Protein AF-A0A834YW93-F1 (afdb_monomer_lite)

Sequence (302 aa):
MSVSLRKKSKLCPKYYGPFKILQRIGAVAYKLKLPSDARIHPVFHVSLLKKKVGANIITQTQLPSVIEKNGKAIPNPGAVLDRRGRYLCRPTFYDISETISNIALLHADNERLTKLYMVSFNKLADQLERRTKRQSLEEELKKVTDEHLSKEDEYRKAVESLKQEHAKKIGDLEAQVRCSLLQQAANEATINQLQQDLVVHRTHIETLANRLERVHVDVELKYHNEIQDLKDCLIIEQEEKNELNKKLQNVEKELLISRTKLVEQQRDSTSNRHVETLKQKTMKLRKENEVLKTKLLGFEDG

Radius of gyration: 96.6 Å; chains: 1; bounding box: 192×76×250 Å

pLDDT: mean 83.52, std 18.71, range [32.53, 98.69]

Secondary structure (DSSP, 8-state):
--------GGGS-SS---PPEEEEETTTEEEE---TT--S-SEEEGGG-----SS------SPPP---SS-------S-----------------HHHHHHHHHHHHHHHHHHHHHHHHHHHHHHHHHHHHHHHHHHHHHHHHHHHHHHHHHHHHHHHHHHHHHHHHHHHHHHHHHHHHHHHHHHHHHHHHHHHHHHHHHHHHHHHHHHHHHHHHHHHHHHHHHHHHHHHHHHHHHHHHHHHHHHHHHHHHHHHHHHHHHHHHHHHHHHHHHHHHHHHHHHHHHHHHHHHHHHHHHHTS---

Structure (mmCIF, N/CA/C/O backbone):
data_AF-A0A834YW93-F1
#
_entry.id   AF-A0A834YW93-F1
#
loop_
_atom_site.group_PDB
_atom_site.id
_atom_site.type_symbol
_atom_site.label_atom_id
_atom_site.label_alt_id
_atom_site.label_comp_id
_atom_site.label_asym_id
_atom_site.label_entity_id
_atom_site.label_seq_id
_atom_site.pdbx_PDB_ins_code
_atom_site.Cartn_x
_atom_site.Cartn_y
_atom_site.Cartn_z
_atom_site.occupancy
_atom_site.B_iso_or_equiv
_atom_site.auth_seq_id
_atom_site.auth_comp_id
_atom_site.auth_asym_id
_atom_site.auth_atom_id
_atom_site.pdbx_PDB_model_num
ATOM 1 N N . MET A 1 1 ? 45.616 30.963 -106.750 1.00 32.53 1 MET A N 1
ATOM 2 C CA . MET A 1 1 ? 46.237 31.004 -105.405 1.00 32.53 1 MET A CA 1
ATOM 3 C C . MET A 1 1 ? 46.344 32.460 -104.959 1.00 32.53 1 MET A C 1
ATOM 5 O O . MET A 1 1 ? 47.226 33.168 -105.423 1.00 32.53 1 MET A O 1
ATOM 9 N N . SER A 1 2 ? 45.410 32.942 -104.135 1.00 34.94 2 SER A N 1
ATOM 10 C CA . SER A 1 2 ? 45.413 34.312 -103.601 1.00 34.94 2 SER A CA 1
ATOM 11 C C . SER A 1 2 ? 46.260 34.397 -102.327 1.00 34.94 2 SER A C 1
ATOM 13 O O . SER A 1 2 ? 45.952 33.733 -101.335 1.00 34.94 2 SER A O 1
ATOM 15 N N . VAL A 1 3 ? 47.297 35.236 -102.325 1.00 36.91 3 VAL A N 1
ATOM 16 C CA . VAL A 1 3 ? 48.088 35.551 -101.126 1.00 36.91 3 VAL A CA 1
ATOM 17 C C . VAL A 1 3 ? 47.370 36.652 -100.347 1.00 36.91 3 VAL A C 1
ATOM 19 O O . VAL A 1 3 ? 47.583 37.839 -100.574 1.00 36.91 3 VAL A O 1
ATOM 22 N N . SER A 1 4 ? 46.488 36.273 -99.421 1.00 38.16 4 SER A N 1
ATOM 23 C CA . SER A 1 4 ? 45.992 37.213 -98.414 1.00 38.16 4 SER A CA 1
ATOM 24 C C . SER A 1 4 ? 47.090 37.452 -97.374 1.00 38.16 4 SER A C 1
ATOM 26 O O . SER A 1 4 ? 47.498 36.511 -96.685 1.00 38.16 4 SER A O 1
ATOM 28 N N . LEU A 1 5 ? 47.529 38.703 -97.213 1.00 48.91 5 LEU A N 1
ATOM 29 C CA . LEU A 1 5 ? 48.330 39.177 -96.080 1.00 48.91 5 LEU A CA 1
ATOM 30 C C . LEU A 1 5 ? 47.505 39.094 -94.784 1.00 48.91 5 LEU A C 1
ATOM 32 O O . LEU A 1 5 ? 47.093 40.103 -94.215 1.00 48.91 5 LEU A O 1
ATOM 36 N N . ARG A 1 6 ? 47.270 37.885 -94.267 1.00 39.28 6 ARG A N 1
ATOM 37 C CA . ARG A 1 6 ? 46.889 37.730 -92.863 1.00 39.28 6 ARG A CA 1
ATOM 38 C C . ARG A 1 6 ? 48.141 37.976 -92.036 1.00 39.28 6 ARG A C 1
ATOM 40 O O . ARG A 1 6 ? 48.930 37.064 -91.794 1.00 39.28 6 ARG A O 1
ATOM 47 N N . LYS A 1 7 ? 48.339 39.245 -91.654 1.00 50.00 7 LYS A N 1
ATOM 48 C CA . LYS A 1 7 ? 49.276 39.664 -90.604 1.00 50.00 7 LYS A CA 1
ATOM 49 C C . LYS A 1 7 ? 49.199 38.630 -89.482 1.00 50.00 7 LYS A C 1
ATOM 51 O O . LYS A 1 7 ? 48.139 38.429 -88.894 1.00 50.00 7 LYS A O 1
ATOM 56 N N . LYS A 1 8 ? 50.306 37.929 -89.231 1.00 50.38 8 LYS A N 1
ATOM 57 C CA . LYS A 1 8 ? 50.428 36.989 -88.118 1.00 50.38 8 LYS A CA 1
ATOM 58 C C . LYS A 1 8 ? 50.178 37.780 -86.829 1.00 50.38 8 LYS A C 1
ATOM 60 O O . LYS A 1 8 ? 51.078 38.435 -86.326 1.00 50.38 8 LYS A O 1
ATOM 65 N N . SER A 1 9 ? 48.972 37.686 -86.277 1.00 54.50 9 SER A N 1
ATOM 66 C CA . SER A 1 9 ? 48.582 38.238 -84.969 1.00 54.50 9 SER A CA 1
ATOM 67 C C . SER A 1 9 ? 49.311 37.580 -83.789 1.00 54.50 9 SER A C 1
ATOM 69 O O . SER A 1 9 ? 49.096 37.943 -82.637 1.00 54.50 9 SER A O 1
ATOM 71 N N . LYS A 1 10 ? 50.189 36.606 -84.062 1.00 51.44 10 LYS A N 1
ATOM 72 C CA . LYS A 1 10 ? 50.880 35.790 -83.060 1.00 51.44 10 LYS A CA 1
ATOM 73 C C . LYS A 1 10 ? 51.949 36.546 -82.255 1.00 51.44 10 LYS A C 1
ATOM 75 O O . LYS A 1 10 ? 52.479 35.953 -81.326 1.00 51.44 10 LYS A O 1
ATOM 80 N N . LEU A 1 11 ? 52.258 37.809 -82.581 1.00 55.94 11 LEU A N 1
ATOM 81 C CA . LEU A 1 11 ? 53.292 38.606 -81.896 1.00 55.94 11 LEU A CA 1
ATOM 82 C C . LEU A 1 11 ? 52.873 40.054 -81.551 1.00 55.94 11 LEU A C 1
ATOM 84 O O . LEU A 1 11 ? 53.732 40.890 -81.291 1.00 55.94 11 LEU A O 1
ATOM 88 N N . CYS A 1 12 ? 51.577 40.385 -81.521 1.00 56.38 12 CYS A N 1
ATOM 89 C CA . CYS A 1 12 ? 51.148 41.677 -80.966 1.00 56.38 12 CYS A CA 1
ATOM 90 C C . CYS A 1 12 ? 51.239 41.658 -79.425 1.00 56.38 12 CYS A C 1
ATOM 92 O O . CYS A 1 12 ? 50.911 40.630 -78.822 1.00 56.38 12 CYS A O 1
ATOM 94 N N . PRO A 1 13 ? 51.633 42.766 -78.763 1.00 58.81 13 PRO A N 1
ATOM 95 C CA . PRO A 1 13 ? 51.577 42.862 -77.307 1.00 58.81 13 PRO A CA 1
ATOM 96 C C . PRO A 1 13 ? 50.150 42.589 -76.826 1.00 58.81 13 PRO A C 1
ATOM 98 O O . PRO A 1 13 ? 49.202 43.235 -77.265 1.00 58.81 13 PRO A O 1
ATOM 101 N N . LYS A 1 14 ? 49.990 41.601 -75.942 1.00 66.44 14 LYS A N 1
ATOM 102 C CA . LYS A 1 14 ? 48.667 41.146 -75.484 1.00 66.44 14 LYS A CA 1
ATOM 103 C C . LYS A 1 14 ? 48.058 42.068 -74.418 1.00 66.44 14 LYS A C 1
ATOM 105 O O . LYS A 1 14 ? 46.850 42.050 -74.225 1.00 66.44 14 LYS A O 1
ATOM 110 N N . TYR A 1 15 ? 48.896 42.858 -73.740 1.00 73.81 15 TYR A N 1
ATOM 111 C CA . TYR A 1 15 ? 48.512 43.807 -72.694 1.00 73.81 15 TYR A CA 1
ATOM 112 C C . TYR A 1 15 ? 49.392 45.061 -72.771 1.00 73.81 15 TYR A C 1
ATOM 114 O O . TYR A 1 15 ? 50.596 44.960 -73.014 1.00 73.81 15 TYR A O 1
ATOM 122 N N . TYR A 1 16 ? 48.791 46.224 -72.530 1.00 77.94 16 TYR A N 1
ATOM 123 C CA . TYR A 1 16 ? 49.456 47.529 -72.518 1.00 77.94 16 TYR A CA 1
ATOM 124 C C . TYR A 1 16 ? 49.549 48.040 -71.093 1.00 77.94 16 TYR A C 1
ATOM 126 O O . TYR A 1 16 ? 48.543 47.949 -70.402 1.00 77.94 16 TYR A O 1
ATOM 134 N N . GLY A 1 17 ? 50.712 48.593 -70.729 1.00 77.19 17 GLY A N 1
ATOM 135 C CA . GLY A 1 17 ? 50.986 49.422 -69.546 1.00 77.19 17 GLY A CA 1
ATOM 136 C C . GLY A 1 17 ? 50.450 48.981 -68.162 1.00 77.19 17 GLY A C 1
ATOM 137 O O . GLY A 1 17 ? 49.372 48.418 -68.006 1.00 77.19 17 GLY A O 1
ATOM 138 N N . PRO A 1 18 ? 51.143 49.304 -67.062 1.00 79.94 18 PRO A N 1
ATOM 139 C CA . PRO A 1 18 ? 50.488 49.344 -65.760 1.00 79.94 18 PRO A CA 1
ATOM 140 C C . PRO A 1 18 ? 49.594 50.585 -65.660 1.00 79.94 18 PRO A C 1
ATOM 142 O O . PRO A 1 18 ? 50.092 51.703 -65.551 1.00 79.94 18 PRO A O 1
ATOM 145 N N . PHE A 1 19 ? 48.276 50.396 -65.637 1.00 84.38 19 PHE A N 1
ATOM 146 C CA . PHE A 1 19 ? 47.331 51.477 -65.355 1.00 84.38 19 PHE A CA 1
ATOM 147 C C . PHE A 1 19 ? 46.820 51.392 -63.918 1.00 84.38 19 PHE A C 1
ATOM 149 O O . PHE A 1 19 ? 46.471 50.319 -63.423 1.00 84.38 19 PHE A O 1
ATOM 156 N N . LYS A 1 20 ? 46.766 52.540 -63.233 1.00 85.25 20 LYS A N 1
ATOM 157 C CA . LYS A 1 20 ? 46.236 52.615 -61.868 1.00 85.25 20 LYS A CA 1
ATOM 158 C C . LYS A 1 20 ? 44.709 52.528 -61.911 1.00 85.25 20 LYS A C 1
ATOM 160 O O . LYS A 1 20 ? 44.075 53.239 -62.690 1.00 85.25 20 LYS A O 1
ATOM 165 N N . ILE A 1 21 ? 44.127 51.684 -61.064 1.00 88.81 21 ILE A N 1
ATOM 166 C CA . ILE A 1 21 ? 42.676 51.616 -60.871 1.00 88.81 21 ILE A CA 1
ATOM 167 C C . ILE A 1 21 ? 42.248 52.862 -60.091 1.00 88.81 21 ILE A C 1
ATOM 169 O O . ILE A 1 21 ? 42.782 53.131 -59.017 1.00 88.81 21 ILE A O 1
ATOM 173 N N . LEU A 1 22 ? 41.311 53.626 -60.648 1.00 89.56 22 LEU A N 1
ATOM 174 C CA . LEU A 1 22 ? 40.721 54.799 -60.002 1.00 89.56 22 LEU A CA 1
ATOM 175 C C . LEU A 1 22 ? 39.508 54.419 -59.156 1.00 89.56 22 LEU A C 1
ATOM 177 O O . LEU A 1 22 ? 39.351 54.923 -58.052 1.00 89.56 22 LEU A O 1
ATOM 181 N N . GLN A 1 23 ? 38.650 53.537 -59.672 1.00 89.56 23 GLN A N 1
ATOM 182 C CA . GLN A 1 23 ? 37.403 53.156 -59.012 1.00 89.56 23 GLN A CA 1
ATOM 183 C C . GLN A 1 23 ? 36.962 51.758 -59.455 1.00 89.56 23 GLN A C 1
ATOM 185 O O . GLN A 1 23 ? 37.163 51.377 -60.609 1.00 89.56 23 GLN A O 1
ATOM 190 N N . ARG A 1 24 ? 36.331 50.997 -58.556 1.00 90.44 24 ARG A N 1
ATOM 191 C CA . ARG A 1 24 ? 35.624 49.754 -58.892 1.00 90.44 24 ARG A CA 1
ATOM 192 C C . ARG A 1 24 ? 34.152 50.072 -59.167 1.00 90.44 24 ARG A C 1
ATOM 194 O O . ARG A 1 24 ? 33.501 50.681 -58.325 1.00 90.44 24 ARG A O 1
ATOM 201 N N . ILE A 1 25 ? 33.646 49.672 -60.331 1.00 84.31 25 ILE A N 1
ATOM 202 C CA . ILE A 1 25 ? 32.261 49.893 -60.763 1.00 84.31 25 ILE A CA 1
ATOM 203 C C . ILE A 1 25 ? 31.567 48.524 -60.789 1.00 84.31 25 ILE A C 1
ATOM 205 O O . ILE A 1 25 ? 31.717 47.744 -61.727 1.00 84.31 25 ILE A O 1
ATOM 209 N N . GLY A 1 26 ? 30.842 48.204 -59.715 1.00 86.38 26 GLY A N 1
ATOM 210 C CA . GLY A 1 26 ? 30.175 46.910 -59.545 1.00 86.38 26 GLY A CA 1
ATOM 211 C C . GLY A 1 26 ? 31.130 45.731 -59.301 1.00 86.38 26 GLY A C 1
ATOM 212 O O . GLY A 1 26 ? 32.321 45.892 -59.021 1.00 86.38 26 GLY A O 1
ATOM 213 N N . ALA A 1 27 ? 30.606 44.506 -59.388 1.00 84.75 27 ALA A N 1
ATOM 214 C CA . ALA A 1 27 ? 31.393 43.300 -59.122 1.00 84.75 27 ALA A CA 1
ATOM 215 C C . ALA A 1 27 ? 32.450 43.022 -60.209 1.00 84.75 27 ALA A C 1
ATOM 217 O O . ALA A 1 27 ? 33.510 42.480 -59.892 1.00 84.75 27 ALA A O 1
ATOM 218 N N . VAL A 1 28 ? 32.177 43.439 -61.451 1.00 86.12 28 VAL A N 1
ATOM 219 C CA . VAL A 1 28 ? 32.837 42.947 -62.672 1.00 86.12 28 VAL A CA 1
ATOM 220 C C . VAL A 1 28 ? 33.556 44.016 -63.505 1.00 86.12 28 VAL A C 1
ATOM 222 O O . VAL A 1 28 ? 34.247 43.648 -64.453 1.00 86.12 28 VAL A O 1
ATOM 225 N N . ALA A 1 29 ? 33.469 45.312 -63.173 1.00 90.62 29 ALA A N 1
ATOM 226 C CA . ALA A 1 29 ? 34.125 46.378 -63.940 1.00 90.62 29 ALA A CA 1
ATOM 227 C C . ALA A 1 29 ? 34.987 47.320 -63.080 1.00 90.62 29 ALA A C 1
ATOM 229 O O . ALA A 1 29 ? 34.713 47.583 -61.909 1.00 90.62 29 ALA A O 1
ATOM 230 N N . TYR A 1 30 ? 36.052 47.850 -63.681 1.00 91.44 30 TYR A N 1
ATOM 231 C CA . TYR A 1 30 ? 37.002 48.764 -63.049 1.00 91.44 30 TYR A CA 1
ATOM 232 C C . TYR A 1 30 ? 37.315 49.942 -63.971 1.00 91.44 30 TYR A C 1
ATOM 234 O O . TYR A 1 30 ? 37.516 49.775 -65.174 1.00 91.44 30 TYR A O 1
ATOM 242 N N . LYS A 1 31 ? 37.395 51.141 -63.392 1.00 91.25 31 LYS A N 1
ATOM 243 C CA . LYS A 1 31 ? 37.811 52.371 -64.069 1.00 91.25 31 LYS A CA 1
ATOM 244 C C . LYS A 1 31 ? 39.317 52.574 -63.906 1.00 91.25 31 LYS A C 1
ATOM 246 O O . LYS A 1 31 ? 39.816 52.585 -62.780 1.00 91.25 31 LYS A O 1
ATOM 251 N N . LEU A 1 32 ? 40.036 52.758 -65.009 1.00 90.56 32 LEU A N 1
ATOM 252 C CA . LEU A 1 32 ? 41.490 52.933 -65.059 1.00 90.56 32 LEU A CA 1
ATOM 253 C C . LEU A 1 32 ? 41.888 54.387 -65.345 1.00 90.56 32 LEU A C 1
ATOM 255 O O . LEU A 1 32 ? 41.174 55.116 -66.032 1.00 90.56 32 LEU A O 1
ATOM 259 N N . LYS A 1 33 ? 43.064 54.797 -64.853 1.00 88.06 33 LYS A N 1
ATOM 260 C CA . LYS A 1 33 ? 43.703 56.070 -65.212 1.00 88.06 33 LYS A CA 1
ATOM 261 C C . LYS A 1 33 ? 44.455 55.912 -66.535 1.00 88.06 33 LYS A C 1
ATOM 263 O O . LYS A 1 33 ? 45.591 55.442 -66.539 1.00 88.06 33 LYS A O 1
ATOM 268 N N . LEU A 1 34 ? 43.811 56.289 -67.635 1.00 85.06 34 LEU A N 1
ATOM 269 C CA . LEU A 1 34 ? 44.421 56.324 -68.965 1.00 85.06 34 LEU A CA 1
ATOM 270 C C . LEU A 1 34 ? 45.058 57.702 -69.256 1.00 85.06 34 LEU A C 1
ATOM 272 O O . LEU A 1 34 ? 44.666 58.685 -68.623 1.00 85.06 34 LEU A O 1
ATOM 276 N N . PRO A 1 35 ? 46.030 57.794 -70.186 1.00 81.81 35 PRO A N 1
ATOM 277 C CA . PRO A 1 35 ? 46.544 59.070 -70.694 1.00 81.81 35 PRO A CA 1
ATOM 278 C C . PRO A 1 35 ? 45.440 59.885 -71.383 1.00 81.81 35 PRO A C 1
ATOM 280 O O . PRO A 1 35 ? 44.522 59.301 -71.956 1.00 81.81 35 PRO A O 1
ATOM 283 N N . SER A 1 36 ? 45.550 61.216 -71.378 1.00 74.75 36 SER A N 1
ATOM 284 C CA . SER A 1 36 ? 44.600 62.132 -72.041 1.00 74.75 36 SER A CA 1
ATOM 285 C C . SER A 1 36 ? 44.422 61.854 -73.534 1.00 74.75 36 SER A C 1
ATOM 287 O O . SER A 1 36 ? 43.345 62.067 -74.079 1.00 74.75 36 SER A O 1
ATOM 289 N N . ASP A 1 37 ? 45.460 61.325 -74.178 1.00 76.50 37 ASP A N 1
ATOM 290 C CA . ASP A 1 37 ? 45.491 61.095 -75.626 1.00 76.50 37 ASP A CA 1
ATOM 291 C C . ASP A 1 37 ? 44.810 59.771 -76.020 1.00 76.50 37 ASP A C 1
ATOM 293 O O . ASP A 1 37 ? 44.708 59.417 -77.198 1.00 76.50 37 ASP A O 1
ATOM 297 N N . ALA A 1 38 ? 44.336 59.005 -75.033 1.00 74.88 38 ALA A N 1
ATOM 298 C CA . ALA A 1 38 ? 43.658 57.740 -75.250 1.00 74.88 38 ALA A CA 1
ATOM 299 C C . ALA A 1 38 ? 42.185 57.967 -75.634 1.00 74.88 38 ALA A C 1
ATOM 301 O O . ALA A 1 38 ? 41.361 58.360 -74.814 1.00 74.88 38 ALA A O 1
ATOM 302 N N . ARG A 1 39 ? 41.816 57.624 -76.874 1.00 75.56 39 ARG A N 1
ATOM 303 C CA . ARG A 1 39 ? 40.424 57.676 -77.378 1.00 75.56 39 ARG A CA 1
ATOM 304 C C . ARG A 1 39 ? 39.558 56.467 -76.976 1.00 75.56 39 ARG A C 1
ATOM 306 O O . ARG A 1 39 ? 38.555 56.193 -77.629 1.00 75.56 39 ARG A O 1
ATOM 313 N N . ILE A 1 40 ? 39.941 55.725 -75.936 1.00 81.06 40 ILE A N 1
ATOM 314 C CA . ILE A 1 40 ? 39.216 54.538 -75.446 1.00 81.06 40 ILE A CA 1
ATOM 315 C C . ILE A 1 40 ? 38.526 54.840 -74.111 1.00 81.06 40 ILE A C 1
ATOM 317 O O . ILE A 1 40 ? 39.042 55.604 -73.296 1.00 81.06 40 ILE A O 1
ATOM 321 N N . HIS A 1 41 ? 37.360 54.235 -73.868 1.00 83.62 41 HIS A N 1
ATOM 322 C CA . HIS A 1 41 ? 36.625 54.446 -72.619 1.00 83.62 41 HIS A CA 1
ATOM 323 C C . HIS A 1 41 ? 37.412 53.919 -71.406 1.00 83.62 41 HIS A C 1
ATOM 325 O O . HIS A 1 41 ? 37.970 52.827 -71.471 1.00 83.62 41 HIS A O 1
ATOM 331 N N . PRO A 1 42 ? 37.435 54.645 -70.271 1.00 85.50 42 PRO A N 1
ATOM 332 C CA . PRO A 1 42 ? 38.286 54.298 -69.133 1.00 85.50 42 PRO A CA 1
ATOM 333 C C . PRO A 1 42 ? 37.746 53.146 -68.269 1.00 85.50 42 PRO A C 1
ATOM 335 O O . PRO A 1 42 ? 38.372 52.823 -67.263 1.00 85.50 42 PRO A O 1
ATOM 338 N N . VAL A 1 43 ? 36.595 52.548 -68.599 1.00 89.19 43 VAL A N 1
ATOM 339 C CA . VAL A 1 43 ? 35.955 51.474 -67.817 1.00 89.19 43 VAL A CA 1
ATOM 340 C C . VAL A 1 43 ? 36.103 50.142 -68.542 1.00 89.19 43 VAL A C 1
ATOM 342 O O . VAL A 1 43 ? 35.676 50.007 -69.684 1.00 89.19 43 VAL A O 1
ATOM 345 N N . PHE A 1 44 ? 36.676 49.153 -67.857 1.00 88.81 44 PHE A N 1
ATOM 346 C CA . PHE A 1 44 ? 36.976 47.835 -68.411 1.00 88.81 44 PHE A CA 1
ATOM 347 C C . PHE A 1 44 ? 36.423 46.720 -67.527 1.00 88.81 44 PHE A C 1
ATOM 349 O O . PHE A 1 44 ? 36.426 46.819 -66.300 1.00 88.81 44 PHE A O 1
ATOM 356 N N . HIS A 1 45 ? 35.982 45.632 -68.156 1.00 88.69 45 HIS A N 1
ATOM 357 C CA . HIS A 1 45 ? 35.576 44.414 -67.461 1.00 88.69 45 HIS A CA 1
ATOM 358 C C . HIS A 1 45 ? 36.797 43.673 -66.887 1.00 88.69 45 HIS A C 1
ATOM 360 O O . HIS A 1 45 ? 37.869 43.672 -67.493 1.00 88.69 45 HIS A O 1
ATOM 366 N N . VAL A 1 46 ? 36.639 43.001 -65.745 1.00 85.06 46 VAL A N 1
ATOM 367 C CA . VAL A 1 46 ? 37.717 42.313 -65.009 1.00 85.06 46 VAL A CA 1
ATOM 368 C C . VAL A 1 46 ? 38.462 41.270 -65.851 1.00 85.06 46 VAL A C 1
ATOM 370 O O . VAL A 1 46 ? 39.663 41.096 -65.680 1.00 85.06 46 VAL A O 1
ATOM 373 N N . SER A 1 47 ? 37.791 40.632 -66.815 1.00 84.88 47 SER A N 1
ATOM 374 C CA . SER A 1 47 ? 38.398 39.644 -67.725 1.00 84.88 47 SER A CA 1
ATOM 375 C C . SER A 1 47 ? 39.433 40.234 -68.690 1.00 84.88 47 SER A C 1
ATOM 377 O O . SER A 1 47 ? 40.285 39.504 -69.191 1.00 84.88 47 SER A O 1
ATOM 379 N N . LEU A 1 48 ? 39.374 41.544 -68.950 1.00 82.44 48 LEU A N 1
ATOM 380 C CA . LEU A 1 48 ? 40.316 42.257 -69.819 1.00 82.44 48 LEU A CA 1
ATOM 381 C C . LEU A 1 48 ? 41.517 42.814 -69.042 1.00 82.44 48 LEU A C 1
ATOM 383 O O . LEU A 1 48 ? 42.430 43.387 -69.637 1.00 82.44 48 LEU A O 1
ATOM 387 N N . LEU A 1 49 ? 41.526 42.653 -67.716 1.00 85.00 49 LEU A N 1
ATOM 388 C CA . LEU A 1 49 ? 42.551 43.177 -66.826 1.00 85.00 49 LEU A CA 1
ATOM 389 C C . LEU A 1 49 ? 43.399 42.038 -66.270 1.00 85.00 49 LEU A C 1
ATOM 391 O O . LEU A 1 49 ? 42.892 41.011 -65.828 1.00 85.00 49 LEU A O 1
ATOM 395 N N . LYS A 1 50 ? 44.715 42.242 -66.233 1.00 82.12 50 LYS A N 1
ATOM 396 C CA . LYS A 1 50 ? 45.649 41.312 -65.597 1.00 82.12 50 LYS A CA 1
ATOM 397 C C . LYS A 1 50 ? 46.412 42.038 -64.497 1.00 82.12 50 LYS A C 1
ATOM 399 O O . LYS A 1 50 ? 47.018 43.078 -64.743 1.00 82.12 50 LYS A O 1
ATOM 404 N N . LYS A 1 51 ? 46.387 41.496 -63.274 1.00 79.75 51 LYS A N 1
ATOM 405 C CA . LYS A 1 51 ? 47.128 42.059 -62.135 1.00 79.75 51 LYS A CA 1
ATOM 406 C C . LYS A 1 51 ? 48.631 42.030 -62.442 1.00 79.75 51 LYS A C 1
ATOM 408 O O . LYS A 1 51 ? 49.171 40.973 -62.764 1.00 79.75 51 LYS A O 1
ATOM 413 N N . LYS A 1 52 ? 49.308 43.178 -62.330 1.00 74.25 52 LYS A N 1
ATOM 414 C CA . LYS A 1 52 ? 50.773 43.252 -62.422 1.00 74.25 52 LYS A CA 1
ATOM 415 C C . LYS A 1 52 ? 51.381 42.669 -61.143 1.00 74.25 52 LYS A C 1
ATOM 417 O O . LYS A 1 52 ? 51.103 43.172 -60.057 1.00 74.25 52 LYS A O 1
ATOM 422 N N . VAL A 1 53 ? 52.205 41.631 -61.272 1.00 69.81 53 VAL A N 1
ATOM 423 C CA . VAL A 1 53 ? 52.940 41.001 -60.163 1.00 69.81 53 VAL A CA 1
ATOM 424 C C . VAL A 1 53 ? 54.431 41.065 -60.501 1.00 69.81 53 VAL A C 1
ATOM 426 O O . VAL A 1 53 ? 54.849 40.493 -61.502 1.00 69.81 53 VAL A O 1
ATOM 429 N N . GLY A 1 54 ? 55.213 41.799 -59.704 1.00 66.50 54 GLY A N 1
ATOM 430 C CA . GLY A 1 54 ? 56.659 41.987 -59.898 1.00 66.50 54 GLY A CA 1
ATOM 431 C C . GLY A 1 54 ? 57.063 43.307 -60.577 1.00 66.50 54 GLY A C 1
ATOM 432 O O . GLY A 1 54 ? 56.295 43.915 -61.330 1.00 66.50 54 GLY A O 1
ATOM 433 N N . ALA A 1 55 ? 58.286 43.769 -60.288 1.00 60.28 55 ALA A N 1
ATOM 434 C CA . ALA A 1 55 ? 58.834 45.035 -60.791 1.00 60.28 55 ALA A CA 1
ATOM 435 C C . ALA A 1 55 ? 59.320 44.960 -62.256 1.00 60.28 55 ALA A C 1
ATOM 437 O O . ALA A 1 55 ? 59.261 45.962 -62.965 1.00 60.28 55 ALA A O 1
ATOM 438 N N . ASN A 1 56 ? 59.690 43.768 -62.740 1.00 58.25 56 ASN A N 1
ATOM 439 C CA . ASN A 1 56 ? 60.395 43.561 -64.014 1.00 58.25 56 ASN A CA 1
ATOM 440 C C . ASN A 1 56 ? 59.492 43.023 -65.139 1.00 58.25 56 ASN A C 1
ATOM 442 O O . ASN A 1 56 ? 59.778 41.983 -65.726 1.00 58.25 56 ASN A O 1
ATOM 446 N N . ILE A 1 57 ? 58.389 43.710 -65.451 1.00 60.34 57 ILE A N 1
ATOM 447 C CA . ILE A 1 57 ? 57.606 43.404 -66.661 1.00 60.34 57 ILE A CA 1
ATOM 448 C C . ILE A 1 57 ? 57.786 44.550 -67.652 1.00 60.34 57 ILE A C 1
ATOM 450 O O . ILE A 1 57 ? 57.283 45.653 -67.430 1.00 60.34 57 ILE A O 1
ATOM 454 N N . ILE A 1 58 ? 58.495 44.272 -68.747 1.00 57.62 58 ILE A N 1
ATOM 455 C CA . ILE A 1 58 ? 58.632 45.177 -69.889 1.00 57.62 58 ILE A CA 1
ATOM 456 C C . ILE A 1 58 ? 57.300 45.149 -70.648 1.00 57.62 58 ILE A C 1
ATOM 458 O O . ILE A 1 58 ? 57.009 44.214 -71.389 1.00 57.62 58 ILE A O 1
ATOM 462 N N . THR A 1 59 ? 56.454 46.153 -70.426 1.00 60.78 59 THR A N 1
ATOM 463 C CA . THR A 1 59 ? 55.220 46.364 -71.198 1.00 60.78 59 THR A CA 1
ATOM 464 C C . THR A 1 59 ? 55.360 47.611 -72.052 1.00 60.78 59 THR A C 1
ATOM 466 O O . THR A 1 59 ? 55.827 48.633 -71.552 1.00 60.78 59 THR A O 1
ATOM 469 N N . GLN A 1 60 ? 54.890 47.565 -73.299 1.00 61.53 60 GLN A N 1
ATOM 470 C CA . GLN A 1 60 ? 54.803 48.754 -74.143 1.00 61.53 60 GLN A CA 1
ATOM 471 C C . GLN A 1 60 ? 53.849 49.769 -73.490 1.00 61.53 60 GLN A C 1
ATOM 473 O O . GLN A 1 60 ? 52.677 49.474 -73.244 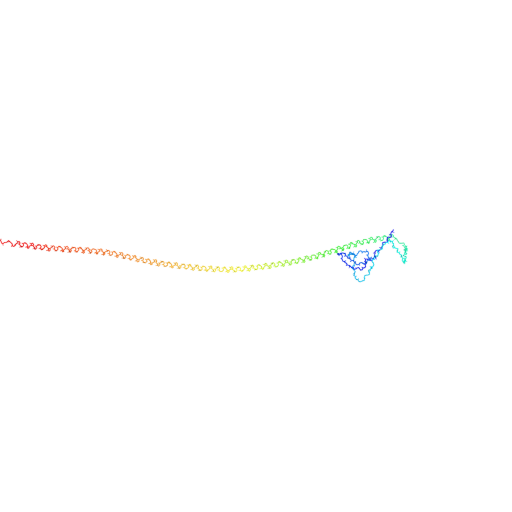1.00 61.53 60 GLN A O 1
ATOM 478 N N . THR A 1 61 ? 54.374 50.946 -73.150 1.00 57.81 61 THR A N 1
ATOM 479 C CA . THR A 1 61 ? 53.647 52.051 -72.497 1.00 57.81 61 THR A CA 1
ATOM 480 C C . THR A 1 61 ? 52.822 52.881 -73.475 1.00 57.81 61 THR A C 1
ATOM 482 O O . THR A 1 61 ? 51.960 53.645 -73.051 1.00 57.81 61 THR A O 1
ATOM 485 N N . GLN A 1 62 ? 53.064 52.725 -74.776 1.00 60.03 62 GLN A N 1
ATOM 486 C CA . GLN A 1 62 ? 52.354 53.449 -75.821 1.00 60.03 62 GLN A CA 1
ATOM 487 C C . GLN A 1 62 ? 51.197 52.602 -76.355 1.00 60.03 62 GLN A C 1
ATOM 489 O O . GLN A 1 62 ? 51.399 51.498 -76.866 1.00 60.03 62 GLN A O 1
ATOM 494 N N . LEU A 1 63 ? 49.979 53.126 -76.209 1.00 62.09 63 LEU A N 1
ATOM 495 C CA . LEU A 1 63 ? 48.793 52.587 -76.868 1.00 62.09 63 LEU A CA 1
ATOM 496 C C . LEU A 1 63 ? 48.942 52.785 -78.388 1.00 62.09 63 LEU A C 1
ATOM 498 O O . LEU A 1 63 ? 49.495 53.807 -78.800 1.00 62.09 63 LEU A O 1
ATOM 502 N N . PRO A 1 64 ? 48.468 51.856 -79.236 1.00 60.03 64 PRO A N 1
ATOM 503 C CA . PRO A 1 64 ? 48.534 52.038 -80.679 1.00 60.03 64 PRO A CA 1
ATOM 504 C C . PRO A 1 64 ? 47.765 53.301 -81.067 1.00 60.03 64 PRO A C 1
ATOM 506 O O . PRO A 1 64 ? 46.558 53.391 -80.833 1.00 60.03 64 PRO A O 1
ATOM 509 N N . SER A 1 65 ? 48.449 54.272 -81.671 1.00 53.81 65 SER A N 1
ATOM 510 C CA . SER A 1 65 ? 47.777 55.354 -82.380 1.00 53.81 65 SER A CA 1
ATOM 511 C C . SER A 1 65 ? 46.927 54.706 -83.466 1.00 53.81 65 SER A C 1
ATOM 513 O O . SER A 1 65 ? 47.454 53.989 -84.317 1.00 53.81 65 SER A O 1
ATOM 515 N N . VAL A 1 66 ? 45.608 54.895 -83.405 1.00 49.66 66 VAL A N 1
ATOM 516 C CA . VAL A 1 66 ? 44.715 54.444 -84.472 1.00 49.66 66 VAL A CA 1
ATOM 517 C C . VAL A 1 66 ? 45.127 55.189 -85.734 1.00 49.66 66 VAL A C 1
ATOM 519 O O . VAL A 1 66 ? 44.846 56.374 -85.906 1.00 49.66 66 VAL A O 1
ATOM 522 N N . ILE A 1 67 ? 45.851 54.473 -86.587 1.00 46.03 67 ILE A N 1
ATOM 523 C CA . ILE A 1 67 ? 46.043 54.802 -87.986 1.00 46.03 67 ILE A CA 1
ATOM 524 C C . ILE A 1 67 ? 44.633 54.790 -88.575 1.00 46.03 67 ILE A C 1
ATOM 526 O O . ILE A 1 67 ? 43.987 53.747 -88.592 1.00 46.03 67 ILE A O 1
ATOM 530 N N . GLU A 1 68 ? 44.120 55.963 -88.932 1.00 46.59 68 GLU A N 1
ATOM 531 C CA . GLU A 1 68 ? 43.717 56.289 -90.305 1.00 46.59 68 GLU A CA 1
ATOM 532 C C . GLU A 1 68 ? 42.877 57.574 -90.332 1.00 46.59 68 GLU A C 1
ATOM 534 O O . GLU A 1 68 ? 41.781 57.658 -89.780 1.00 46.59 68 GLU A O 1
ATOM 539 N N . LYS A 1 69 ? 43.348 58.549 -91.104 1.00 42.91 69 LYS A N 1
ATOM 540 C CA . LYS A 1 69 ? 42.570 58.974 -92.262 1.00 42.91 69 LYS A CA 1
ATOM 541 C C . LYS A 1 69 ? 43.502 58.832 -93.462 1.00 42.91 69 LYS A C 1
ATOM 543 O O . LYS A 1 69 ? 44.538 59.486 -93.500 1.00 42.91 69 LYS A O 1
ATOM 548 N N . ASN A 1 70 ? 43.112 57.966 -94.399 1.00 42.19 70 ASN A N 1
ATOM 549 C CA . ASN A 1 70 ? 43.672 57.778 -95.747 1.00 42.19 70 ASN A CA 1
ATOM 550 C C . ASN A 1 70 ? 44.727 56.653 -95.832 1.00 42.19 70 ASN A C 1
ATOM 552 O O . ASN A 1 70 ? 45.892 56.817 -95.479 1.00 42.19 70 ASN A O 1
ATOM 556 N N . GLY A 1 71 ? 44.288 55.482 -96.304 1.00 55.12 71 GLY A N 1
ATOM 557 C CA . GLY A 1 71 ? 45.075 54.254 -96.366 1.00 55.12 71 GLY A CA 1
ATOM 558 C C . GLY A 1 71 ? 46.249 54.266 -97.353 1.00 55.12 71 GLY A C 1
ATOM 559 O O . GLY A 1 71 ? 46.086 54.560 -98.531 1.00 55.12 71 GLY A O 1
ATOM 560 N N . LYS A 1 72 ? 47.422 53.860 -96.855 1.00 41.78 72 LYS A N 1
ATOM 561 C CA . LYS A 1 72 ? 48.435 52.973 -97.472 1.00 41.78 72 LYS A CA 1
ATOM 562 C C . LYS A 1 72 ? 49.666 53.002 -96.566 1.00 41.78 72 LYS A C 1
ATOM 564 O O . LYS A 1 72 ? 50.362 54.008 -96.501 1.00 41.78 72 LYS A O 1
ATOM 569 N N . ALA A 1 73 ? 49.987 51.893 -95.904 1.00 43.69 73 ALA A N 1
ATOM 570 C CA . ALA A 1 73 ? 51.353 51.698 -95.430 1.00 43.69 73 ALA A CA 1
ATOM 571 C C . ALA A 1 73 ? 52.166 51.173 -96.619 1.00 43.69 73 ALA A C 1
ATOM 573 O O . ALA A 1 73 ? 51.888 50.077 -97.105 1.00 43.69 73 ALA A O 1
ATOM 574 N N . ILE A 1 74 ? 53.122 51.959 -97.111 1.00 46.97 74 ILE A N 1
ATOM 575 C CA . ILE A 1 74 ? 54.146 51.498 -98.054 1.00 46.97 74 ILE A CA 1
ATOM 576 C C . ILE A 1 74 ? 55.288 50.932 -97.199 1.00 46.97 74 ILE A C 1
ATOM 578 O O . ILE A 1 74 ? 56.016 51.716 -96.590 1.00 46.97 74 ILE A O 1
ATOM 582 N N . PRO A 1 75 ? 55.459 49.603 -97.071 1.00 52.53 75 PRO A N 1
ATOM 583 C CA . PRO A 1 75 ? 56.673 49.071 -96.474 1.00 52.53 75 PRO A CA 1
ATOM 584 C C . PRO A 1 75 ? 57.827 49.233 -97.469 1.00 52.53 75 PRO A C 1
ATOM 586 O O . PRO A 1 75 ? 57.795 48.667 -98.559 1.00 52.53 75 PRO A O 1
ATOM 589 N N . ASN A 1 76 ? 58.842 50.001 -97.077 1.00 47.38 76 ASN A N 1
ATOM 590 C CA . ASN A 1 76 ? 60.107 50.119 -97.794 1.00 47.38 76 ASN A CA 1
ATOM 591 C C . ASN A 1 76 ? 61.082 49.061 -97.225 1.00 47.38 76 ASN A C 1
ATOM 593 O O . ASN A 1 76 ? 61.394 49.128 -96.033 1.00 47.38 76 ASN A O 1
ATOM 597 N N . PRO A 1 77 ? 61.516 48.038 -97.985 1.00 52.25 77 PRO A N 1
ATOM 598 C CA . PRO A 1 77 ? 62.428 47.018 -97.469 1.00 52.25 77 PRO A CA 1
ATOM 599 C C . PRO A 1 77 ? 63.876 47.538 -97.456 1.00 52.25 77 PRO A C 1
ATOM 601 O O . PRO A 1 77 ? 64.443 47.833 -98.501 1.00 52.25 77 PRO A O 1
ATOM 604 N N . GLY A 1 78 ? 64.479 47.636 -96.266 1.00 59.62 78 GLY A N 1
ATOM 605 C CA . GLY A 1 78 ? 65.817 48.216 -96.060 1.00 59.62 78 GLY A CA 1
ATOM 606 C C . GLY A 1 78 ? 67.017 47.359 -96.494 1.00 59.62 78 GLY A C 1
ATOM 607 O O . GLY A 1 78 ? 68.113 47.896 -96.570 1.00 59.62 78 GLY A O 1
ATOM 608 N N . ALA A 1 79 ? 66.843 46.062 -96.784 1.00 54.97 79 ALA A N 1
ATOM 609 C CA . ALA A 1 79 ? 67.852 45.195 -97.415 1.00 54.97 79 ALA A CA 1
ATOM 610 C C . ALA A 1 79 ? 67.253 43.817 -97.762 1.00 54.97 79 ALA A C 1
ATOM 612 O O . ALA A 1 79 ? 66.545 43.220 -96.949 1.00 54.97 79 ALA A O 1
ATOM 613 N N . VAL A 1 80 ? 67.562 43.281 -98.948 1.00 58.38 80 VAL A N 1
ATOM 614 C CA . VAL A 1 80 ? 67.283 41.880 -99.319 1.00 58.38 80 VAL A CA 1
ATOM 615 C C . VAL A 1 80 ? 68.497 41.047 -98.914 1.00 58.38 80 VAL A C 1
ATOM 617 O O . VAL A 1 80 ? 69.528 41.112 -99.574 1.00 58.38 80 VAL A O 1
ATOM 620 N N . LEU A 1 81 ? 68.389 40.307 -97.809 1.00 62.09 81 LEU A N 1
ATOM 621 C CA . LEU A 1 81 ? 69.534 39.630 -97.186 1.00 62.09 81 LEU A CA 1
ATOM 622 C C . LEU A 1 81 ? 69.814 38.213 -97.706 1.00 62.09 81 LEU A C 1
ATOM 624 O O . LEU A 1 81 ? 70.871 37.686 -97.385 1.00 62.09 81 LEU A O 1
ATOM 628 N N . ASP A 1 82 ? 68.925 37.594 -98.497 1.00 51.38 82 ASP A N 1
ATOM 629 C CA . ASP A 1 82 ? 69.208 36.283 -99.103 1.00 51.38 82 ASP A CA 1
ATOM 630 C C . ASP A 1 82 ? 68.182 35.879 -100.184 1.00 51.38 82 ASP A C 1
ATOM 632 O O . ASP A 1 82 ? 66.970 36.033 -99.996 1.00 51.38 82 ASP A O 1
ATOM 636 N N . ARG A 1 83 ? 68.652 35.314 -101.305 1.00 53.38 83 ARG A N 1
ATOM 637 C CA . ARG A 1 83 ? 67.817 34.605 -102.291 1.00 53.38 83 ARG A CA 1
ATOM 638 C C . ARG A 1 83 ? 67.979 33.110 -102.036 1.00 53.38 83 ARG A C 1
ATOM 640 O O . ARG A 1 83 ? 68.973 32.525 -102.452 1.00 53.38 83 ARG A O 1
ATOM 647 N N . ARG A 1 84 ? 66.969 32.450 -101.461 1.00 47.31 84 ARG A N 1
ATOM 648 C CA . ARG A 1 84 ? 66.941 30.977 -101.455 1.00 47.31 84 ARG A CA 1
ATOM 649 C C . ARG A 1 84 ? 66.743 30.468 -102.881 1.00 47.31 84 ARG A C 1
ATOM 651 O O . ARG A 1 84 ? 65.626 30.460 -103.400 1.00 47.31 84 ARG A O 1
ATOM 658 N N . GLY A 1 85 ? 67.845 30.074 -103.510 1.00 44.06 85 GLY A N 1
ATOM 659 C CA . GLY A 1 85 ? 67.853 29.307 -104.746 1.00 44.06 85 GLY A CA 1
ATOM 660 C C . GLY A 1 85 ? 67.087 27.998 -104.565 1.00 44.06 85 GLY A C 1
ATOM 661 O O . GLY A 1 85 ? 67.176 27.332 -103.534 1.00 44.06 85 GLY A O 1
ATOM 662 N N . ARG A 1 86 ? 66.302 27.638 -105.580 1.00 44.16 86 ARG A N 1
ATOM 663 C CA . ARG A 1 86 ? 65.742 26.295 -105.708 1.00 44.16 86 ARG A CA 1
ATOM 664 C C . ARG A 1 86 ? 66.903 25.339 -105.967 1.00 44.16 86 ARG A C 1
ATOM 666 O O . ARG A 1 86 ? 67.473 25.375 -107.053 1.00 44.16 86 ARG A O 1
ATOM 673 N N . TYR A 1 87 ? 67.232 24.486 -105.005 1.00 50.22 87 TYR A N 1
ATOM 674 C CA . TYR A 1 87 ? 67.995 23.281 -105.304 1.00 50.22 87 TYR A CA 1
ATOM 675 C C . TYR A 1 87 ? 67.051 22.320 -106.029 1.00 50.22 87 TYR A C 1
ATOM 677 O O . TYR A 1 87 ? 66.135 21.754 -105.436 1.00 50.22 87 TYR A O 1
ATOM 685 N N . LEU A 1 88 ? 67.236 22.208 -107.342 1.00 48.09 88 LEU A N 1
ATOM 686 C CA . LEU A 1 88 ? 66.734 21.088 -108.123 1.00 48.09 88 LEU A CA 1
ATOM 687 C C . LEU A 1 88 ? 67.481 19.844 -107.629 1.00 48.09 88 LEU A C 1
ATOM 689 O O . LEU A 1 88 ? 68.678 19.701 -107.880 1.00 48.09 88 LEU A O 1
ATOM 693 N N . CYS A 1 89 ? 66.797 18.968 -106.893 1.00 40.94 89 CYS A N 1
ATOM 694 C CA . CYS A 1 89 ? 67.313 17.633 -106.625 1.00 40.94 89 CYS A CA 1
ATOM 695 C C . CYS A 1 89 ? 67.449 16.898 -107.961 1.00 40.94 89 CYS A C 1
ATOM 697 O O . CYS A 1 89 ? 66.478 16.696 -108.688 1.00 40.94 89 CYS A O 1
ATOM 699 N N . ARG A 1 90 ? 68.687 16.531 -108.279 1.00 36.25 90 ARG A N 1
ATOM 700 C CA . ARG A 1 90 ? 69.064 15.637 -109.372 1.00 36.25 90 ARG A CA 1
ATOM 701 C C . ARG A 1 90 ? 68.335 14.294 -109.173 1.00 36.25 90 ARG A C 1
ATOM 703 O O . ARG A 1 90 ? 68.462 13.733 -108.086 1.00 36.25 90 ARG A O 1
ATOM 710 N N . PRO A 1 91 ? 67.571 13.775 -110.149 1.00 46.81 91 PRO A N 1
ATOM 711 C CA . PRO A 1 91 ? 66.844 12.529 -109.960 1.00 46.81 91 PRO A CA 1
ATOM 712 C C . PRO A 1 91 ? 67.814 11.356 -110.113 1.00 46.81 91 PRO A C 1
ATOM 714 O O . PRO A 1 91 ? 68.310 11.088 -111.205 1.00 46.81 91 PRO A O 1
ATOM 717 N N . THR A 1 92 ? 68.086 10.639 -109.025 1.00 47.66 92 THR A N 1
ATOM 718 C CA . THR A 1 92 ? 68.409 9.215 -109.140 1.00 47.66 92 THR A CA 1
ATOM 719 C C . THR A 1 92 ? 67.082 8.501 -109.341 1.00 47.66 92 THR A C 1
ATOM 721 O O . THR A 1 92 ? 66.208 8.580 -108.481 1.00 47.66 92 THR A O 1
ATOM 724 N N . PHE A 1 93 ? 66.906 7.895 -110.511 1.00 51.16 93 PHE A N 1
ATOM 725 C CA . PHE A 1 93 ? 65.693 7.201 -110.930 1.00 51.16 93 PHE A CA 1
ATOM 726 C C . PHE A 1 93 ? 65.466 5.981 -110.016 1.00 51.16 93 PHE A C 1
ATOM 728 O O . PHE A 1 93 ? 66.024 4.915 -110.245 1.00 51.16 93 PHE A O 1
ATOM 735 N N . TYR A 1 94 ? 64.708 6.178 -108.939 1.00 53.34 94 TYR A N 1
ATOM 736 C CA . TYR A 1 94 ? 64.100 5.135 -108.114 1.00 53.34 94 TYR A CA 1
ATOM 737 C C . TYR A 1 94 ? 62.581 5.330 -108.185 1.00 53.34 94 TYR A C 1
ATOM 739 O O . TYR A 1 94 ? 62.099 6.464 -108.235 1.00 53.34 94 TYR A O 1
ATOM 747 N N . ASP A 1 95 ? 61.853 4.220 -108.261 1.00 53.50 95 ASP A N 1
ATOM 748 C CA . ASP A 1 95 ? 60.438 4.132 -108.621 1.00 53.50 95 ASP A CA 1
ATOM 749 C C . ASP A 1 95 ? 59.518 4.957 -107.689 1.00 53.50 95 ASP A C 1
ATOM 751 O O . ASP A 1 95 ? 59.311 4.647 -106.515 1.00 53.50 95 ASP A O 1
ATOM 755 N N . ILE A 1 96 ? 58.951 6.049 -108.213 1.00 63.06 96 ILE A N 1
ATOM 756 C CA . ILE A 1 96 ? 58.086 6.978 -107.462 1.00 63.06 96 ILE A CA 1
ATOM 757 C C . ILE A 1 96 ? 56.763 6.296 -107.060 1.00 63.06 96 ILE A C 1
ATOM 759 O O . ILE A 1 96 ? 56.190 6.631 -106.021 1.00 63.06 96 ILE A O 1
ATOM 763 N N . SER A 1 97 ? 56.295 5.306 -107.827 1.00 69.00 97 SER A N 1
ATOM 764 C CA . SER A 1 97 ? 55.054 4.574 -107.539 1.00 69.00 97 SER A CA 1
ATOM 765 C C . SER A 1 97 ? 55.163 3.733 -106.261 1.00 69.00 97 SER A C 1
ATOM 767 O O . SER A 1 97 ? 54.243 3.701 -105.433 1.00 69.00 97 SER A O 1
ATOM 769 N N . GLU A 1 98 ? 56.327 3.115 -106.055 1.00 71.00 98 GLU A N 1
ATOM 770 C CA . GLU A 1 98 ? 56.628 2.319 -104.865 1.00 71.00 98 GLU A CA 1
ATOM 771 C C . GLU A 1 98 ? 56.663 3.203 -103.606 1.00 71.00 98 GLU A C 1
ATOM 773 O O . GLU A 1 98 ? 56.086 2.862 -102.573 1.00 71.00 98 GLU A O 1
ATOM 778 N N . THR A 1 99 ? 57.231 4.411 -103.705 1.00 73.50 99 THR A N 1
ATOM 779 C CA . THR A 1 99 ? 57.279 5.354 -102.571 1.00 73.50 99 THR A CA 1
ATOM 780 C C . THR A 1 99 ? 55.903 5.881 -102.151 1.00 73.50 99 THR A C 1
ATOM 782 O O . THR A 1 99 ? 55.625 5.967 -100.955 1.00 73.50 99 THR A O 1
ATOM 785 N N . ILE A 1 100 ? 55.012 6.191 -103.102 1.00 78.69 100 ILE A N 1
ATOM 786 C CA . ILE A 1 100 ? 53.642 6.648 -102.808 1.00 78.69 100 ILE A CA 1
ATOM 787 C C . ILE A 1 100 ? 52.833 5.523 -102.148 1.00 78.69 100 ILE A C 1
ATOM 789 O O . ILE A 1 100 ? 52.125 5.768 -101.168 1.00 78.69 100 ILE A O 1
ATOM 793 N N . SER A 1 101 ? 52.985 4.288 -102.635 1.00 81.25 101 SER A N 1
ATOM 794 C CA . SER A 1 101 ? 52.329 3.106 -102.062 1.00 81.25 101 SER A CA 1
ATOM 795 C C . SER A 1 101 ? 52.809 2.821 -100.633 1.00 81.25 101 SER A C 1
ATOM 797 O O . SER A 1 101 ? 51.988 2.605 -99.740 1.00 81.25 101 SER A O 1
ATOM 799 N N . ASN A 1 102 ? 54.117 2.925 -100.375 1.00 81.88 102 ASN A N 1
ATOM 800 C CA . ASN A 1 102 ? 54.690 2.761 -99.036 1.00 81.88 102 ASN A CA 1
ATOM 801 C C . ASN A 1 102 ? 54.210 3.841 -98.050 1.00 81.88 102 ASN A C 1
ATOM 803 O O . ASN A 1 102 ? 53.906 3.533 -96.899 1.00 81.88 102 ASN A O 1
ATOM 807 N N . ILE A 1 103 ? 54.075 5.099 -98.487 1.00 84.50 103 ILE A N 1
ATOM 808 C CA . ILE A 1 103 ? 53.522 6.181 -97.653 1.00 84.50 103 ILE A CA 1
ATOM 809 C C . ILE A 1 103 ? 52.045 5.922 -97.316 1.00 84.50 103 ILE A C 1
ATOM 811 O O . ILE A 1 103 ? 51.637 6.128 -96.171 1.00 84.50 103 ILE A O 1
ATOM 815 N N . ALA A 1 104 ? 51.245 5.457 -98.280 1.00 85.75 104 ALA A N 1
ATOM 816 C CA . ALA A 1 104 ? 49.837 5.130 -98.055 1.00 85.75 104 ALA A CA 1
ATOM 817 C C . ALA A 1 104 ? 49.666 3.966 -97.060 1.00 85.75 104 ALA A C 1
ATOM 819 O O . ALA A 1 104 ? 48.819 4.042 -96.167 1.00 85.75 104 ALA A O 1
ATOM 820 N N . LEU A 1 105 ? 50.508 2.932 -97.158 1.00 88.69 105 LEU A N 1
ATOM 821 C CA . LEU A 1 105 ? 50.519 1.794 -96.235 1.00 88.69 105 LEU A CA 1
ATOM 822 C C . LEU A 1 105 ? 50.939 2.220 -94.819 1.00 88.69 105 LEU A C 1
ATOM 824 O O . LEU A 1 105 ? 50.245 1.903 -93.856 1.00 88.69 105 LEU A O 1
ATOM 828 N N . LEU A 1 106 ? 51.989 3.039 -94.692 1.00 88.44 106 LEU A N 1
ATOM 829 C CA . LEU A 1 106 ? 52.401 3.627 -93.411 1.00 88.44 106 LEU A CA 1
ATOM 830 C C . LEU A 1 106 ? 51.309 4.514 -92.793 1.00 88.44 106 LEU A C 1
ATOM 832 O O . LEU A 1 106 ? 51.142 4.528 -91.574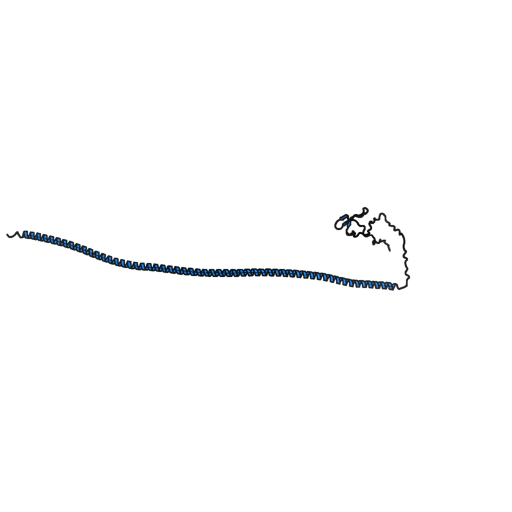 1.00 88.44 106 LEU A O 1
ATOM 836 N N . HIS A 1 107 ? 50.549 5.258 -93.602 1.00 90.56 107 HIS A N 1
ATOM 837 C CA . HIS A 1 107 ? 49.423 6.052 -93.108 1.00 90.56 107 HIS A CA 1
ATOM 838 C C . HIS A 1 107 ? 48.288 5.162 -92.583 1.00 90.56 107 HIS A C 1
ATOM 840 O O . HIS A 1 107 ? 47.771 5.416 -91.494 1.00 90.56 107 HIS A O 1
ATOM 846 N N . ALA A 1 108 ? 47.936 4.098 -93.312 1.00 91.31 108 ALA A N 1
ATOM 847 C CA . ALA A 1 108 ? 46.939 3.122 -92.875 1.00 91.31 108 ALA A CA 1
ATOM 848 C C . ALA A 1 108 ? 47.366 2.408 -91.578 1.00 91.31 108 ALA A C 1
ATOM 850 O O . ALA A 1 108 ? 46.559 2.261 -90.656 1.00 91.31 108 ALA A O 1
ATOM 851 N N . ASP A 1 109 ? 48.643 2.039 -91.457 1.00 93.50 109 ASP A N 1
ATOM 852 C CA . ASP A 1 109 ? 49.191 1.454 -90.232 1.00 93.50 109 ASP A CA 1
ATOM 853 C C . ASP A 1 109 ? 49.214 2.440 -89.058 1.00 93.50 109 ASP A C 1
ATOM 855 O O . ASP A 1 109 ? 48.872 2.059 -87.939 1.00 93.50 109 ASP A O 1
ATOM 859 N N . ASN A 1 110 ? 49.529 3.718 -89.285 1.00 90.75 110 ASN A N 1
ATOM 860 C CA . ASN A 1 110 ? 49.457 4.763 -88.256 1.00 90.75 110 ASN A CA 1
ATOM 861 C C . ASN A 1 110 ? 48.020 5.023 -87.783 1.00 90.75 110 ASN A C 1
ATOM 863 O O . ASN A 1 110 ? 47.780 5.241 -86.591 1.00 90.75 110 ASN A O 1
ATOM 867 N N . GLU A 1 111 ? 47.048 4.972 -88.691 1.00 93.19 111 GLU A N 1
ATOM 868 C CA . GLU A 1 111 ? 45.632 5.066 -88.343 1.00 93.19 111 GLU A CA 1
ATOM 869 C C . GLU A 1 111 ? 45.191 3.849 -87.514 1.00 93.19 111 GLU A C 1
ATOM 871 O O . GLU A 1 111 ? 44.538 3.997 -86.475 1.00 93.19 111 GLU A O 1
ATOM 876 N N . ARG A 1 112 ? 45.602 2.640 -87.919 1.00 93.31 112 ARG A N 1
ATOM 877 C CA . ARG A 1 112 ? 45.350 1.393 -87.183 1.00 93.31 112 ARG A CA 1
ATOM 878 C C . ARG A 1 112 ? 45.982 1.419 -85.791 1.00 93.31 112 ARG A C 1
ATOM 880 O O . ARG A 1 112 ? 45.315 1.071 -84.815 1.00 93.31 112 ARG A O 1
ATOM 887 N N . LEU A 1 113 ? 47.233 1.866 -85.684 1.00 93.81 113 LEU A N 1
ATOM 888 C CA . LEU A 1 113 ? 47.939 2.044 -84.416 1.00 93.81 113 LEU A CA 1
ATOM 889 C C . LEU A 1 113 ? 47.205 3.043 -83.524 1.00 93.81 113 LEU A C 1
ATOM 891 O O . LEU A 1 113 ? 46.963 2.751 -82.357 1.00 93.81 113 LEU A O 1
ATOM 895 N N . THR A 1 114 ? 46.771 4.177 -84.073 1.00 92.69 114 THR A N 1
ATOM 896 C CA . THR A 1 114 ? 46.014 5.189 -83.326 1.00 92.69 114 THR A CA 1
ATOM 897 C C . THR A 1 114 ? 44.707 4.612 -82.780 1.00 92.69 114 THR A C 1
ATOM 899 O O . THR A 1 114 ? 44.408 4.805 -81.604 1.00 92.69 114 THR A O 1
ATOM 902 N N . LYS A 1 115 ? 43.953 3.839 -83.575 1.00 94.81 115 LYS A N 1
ATOM 903 C CA . LYS A 1 115 ? 42.739 3.147 -83.103 1.00 94.81 115 LYS A CA 1
ATOM 904 C C . LYS A 1 115 ? 43.049 2.163 -81.971 1.00 94.81 115 LYS A C 1
ATOM 906 O O . LYS A 1 115 ? 42.356 2.176 -80.956 1.00 94.81 115 LYS A O 1
ATOM 911 N N . LEU A 1 116 ? 44.109 1.361 -82.100 1.00 94.62 116 LEU A N 1
ATOM 912 C CA . LEU A 1 116 ? 44.537 0.412 -81.063 1.00 94.62 116 LEU A CA 1
ATOM 913 C C . LEU A 1 116 ? 44.927 1.124 -79.753 1.00 94.62 116 LEU A C 1
ATOM 915 O O . LEU A 1 116 ? 44.518 0.705 -78.665 1.00 94.62 116 LEU A O 1
ATOM 919 N N . TYR A 1 117 ? 45.676 2.225 -79.855 1.00 92.75 117 TYR A N 1
ATOM 920 C CA . TYR A 1 117 ? 46.050 3.056 -78.711 1.00 92.75 117 TYR A CA 1
ATOM 921 C C . TYR A 1 117 ? 44.834 3.722 -78.068 1.00 92.75 117 TYR A C 1
ATOM 923 O O . TYR A 1 117 ? 44.723 3.708 -76.846 1.00 92.75 117 TYR A O 1
ATOM 931 N N . MET A 1 118 ? 43.892 4.242 -78.859 1.00 94.94 118 MET A N 1
ATOM 932 C CA . MET A 1 118 ? 42.655 4.839 -78.347 1.00 94.94 118 MET A CA 1
ATOM 933 C C . MET A 1 118 ? 41.777 3.822 -77.618 1.00 94.94 118 MET A C 1
ATOM 935 O O . MET A 1 118 ? 41.304 4.114 -76.525 1.00 94.94 118 MET A O 1
ATOM 939 N N . VAL A 1 119 ? 41.610 2.607 -78.151 1.00 95.44 119 VAL A N 1
ATOM 940 C CA . VAL A 1 119 ? 40.872 1.530 -77.462 1.00 95.44 119 VAL A CA 1
ATOM 941 C C . VAL A 1 119 ? 41.543 1.165 -76.134 1.00 95.44 119 VAL A C 1
ATOM 943 O O . VAL A 1 119 ? 40.868 1.033 -75.112 1.00 95.44 119 VAL A O 1
ATOM 946 N N . SER A 1 120 ? 42.871 1.046 -76.125 1.00 94.69 120 SER A N 1
ATOM 947 C CA . SER A 1 120 ? 43.636 0.733 -74.911 1.00 94.69 120 SER A CA 1
ATOM 948 C C . SER A 1 120 ? 43.552 1.856 -73.872 1.00 94.69 120 SER A C 1
ATOM 950 O O . SER A 1 120 ? 43.376 1.589 -72.684 1.00 94.69 120 SER A O 1
ATOM 952 N N . PHE A 1 121 ? 43.620 3.111 -74.319 1.00 96.44 121 PHE A N 1
ATOM 953 C CA . PHE A 1 121 ? 43.478 4.294 -73.475 1.00 96.44 121 PHE A CA 1
ATOM 954 C C . PHE A 1 121 ? 42.071 4.403 -72.876 1.00 96.44 121 PHE A C 1
ATOM 956 O O . PHE A 1 121 ? 41.939 4.589 -71.669 1.00 96.44 121 PHE A O 1
ATOM 963 N N . ASN A 1 122 ? 41.024 4.206 -73.681 1.00 95.19 122 ASN A N 1
ATOM 964 C CA . ASN A 1 122 ? 39.638 4.231 -73.208 1.00 95.19 122 ASN A CA 1
ATOM 965 C C . ASN A 1 122 ? 39.380 3.131 -72.170 1.00 95.19 122 ASN A C 1
ATOM 967 O O . ASN A 1 122 ? 38.787 3.395 -71.130 1.00 95.19 122 ASN A O 1
ATOM 971 N N . LYS A 1 123 ? 39.916 1.920 -72.379 1.00 96.25 123 LYS A N 1
ATOM 972 C CA . LYS A 1 123 ? 39.831 0.839 -71.385 1.00 96.25 123 LYS A CA 1
ATOM 973 C C . LYS A 1 123 ? 40.488 1.219 -70.051 1.00 96.25 123 LYS A C 1
ATOM 975 O O . LYS A 1 123 ? 39.962 0.871 -68.996 1.00 96.25 123 LYS A O 1
ATOM 980 N N . LEU A 1 124 ? 41.624 1.921 -70.084 1.00 96.38 124 LEU A N 1
ATOM 981 C CA . LEU A 1 124 ? 42.280 2.435 -68.876 1.00 96.38 124 LEU A CA 1
ATOM 982 C C . LEU A 1 124 ? 41.460 3.548 -68.208 1.00 96.38 124 LEU A C 1
ATOM 984 O O . LEU A 1 124 ? 41.351 3.558 -66.983 1.00 96.38 124 LEU A O 1
ATOM 988 N N . ALA A 1 125 ? 40.853 4.447 -68.988 1.00 96.12 125 ALA A N 1
ATOM 989 C CA . ALA A 1 125 ? 39.963 5.486 -68.473 1.00 96.12 125 ALA A CA 1
ATOM 990 C C . ALA A 1 125 ? 38.744 4.878 -67.753 1.00 96.12 125 ALA A C 1
ATOM 992 O O . ALA A 1 125 ? 38.484 5.230 -66.602 1.00 96.12 125 ALA A O 1
ATOM 993 N N . ASP A 1 126 ? 38.086 3.885 -68.360 1.00 96.69 126 ASP A N 1
ATOM 994 C CA . ASP A 1 126 ? 36.968 3.154 -67.748 1.00 96.69 126 ASP A CA 1
ATOM 995 C C . ASP A 1 126 ? 37.393 2.447 -66.451 1.00 96.69 126 ASP A C 1
ATOM 997 O O . ASP A 1 126 ? 36.659 2.426 -65.460 1.00 96.69 126 ASP A O 1
ATOM 1001 N N . GLN A 1 127 ? 38.588 1.845 -66.430 1.00 96.75 127 GLN A N 1
ATOM 1002 C CA . GLN A 1 127 ? 39.132 1.205 -65.229 1.00 96.75 127 GLN A CA 1
ATOM 1003 C C . GLN A 1 127 ? 39.390 2.212 -64.102 1.00 96.75 127 GLN A C 1
ATOM 1005 O O . GLN A 1 127 ? 39.089 1.916 -62.941 1.00 96.75 127 GLN A O 1
ATOM 1010 N N . LEU A 1 128 ? 39.926 3.392 -64.426 1.00 96.81 128 LEU A N 1
ATOM 1011 C CA . LEU A 1 128 ? 40.133 4.473 -63.463 1.00 96.81 128 LEU A CA 1
ATOM 1012 C C . LEU A 1 128 ? 38.801 4.991 -62.917 1.00 96.81 128 LEU A C 1
ATOM 1014 O O . LEU A 1 128 ? 38.672 5.135 -61.705 1.00 96.81 128 LEU A O 1
ATOM 1018 N N . GLU A 1 129 ? 37.793 5.177 -63.769 1.00 96.94 129 GLU A N 1
ATOM 1019 C CA . GLU A 1 129 ? 36.460 5.614 -63.343 1.00 96.94 129 GLU A CA 1
ATOM 1020 C C . GLU A 1 129 ? 35.776 4.585 -62.427 1.00 96.94 129 GLU A C 1
ATOM 1022 O O . GLU A 1 129 ? 35.162 4.931 -61.418 1.00 96.94 129 GLU A O 1
ATOM 1027 N N . ARG A 1 130 ? 35.920 3.285 -62.711 1.00 96.69 130 ARG A N 1
ATOM 1028 C CA . ARG A 1 130 ? 35.435 2.233 -61.799 1.00 96.69 130 ARG A CA 1
ATOM 1029 C C . ARG A 1 130 ? 36.162 2.270 -60.457 1.00 96.69 130 ARG A C 1
ATOM 1031 O O . ARG A 1 130 ? 35.546 2.023 -59.422 1.00 96.69 130 ARG A O 1
ATOM 1038 N N . ARG A 1 131 ? 37.466 2.560 -60.461 1.00 96.69 131 ARG A N 1
ATOM 1039 C CA . ARG A 1 131 ? 38.267 2.672 -59.236 1.00 96.69 131 ARG A CA 1
ATOM 1040 C C . ARG A 1 131 ? 37.848 3.869 -58.390 1.00 96.69 131 ARG A C 1
ATOM 1042 O O . ARG A 1 131 ? 37.707 3.686 -57.185 1.00 96.69 131 ARG A O 1
ATOM 1049 N N . THR A 1 132 ? 37.606 5.030 -58.993 1.00 96.50 132 THR A N 1
ATOM 1050 C CA . THR A 1 132 ? 37.136 6.219 -58.267 1.00 96.50 132 THR A CA 1
ATOM 1051 C C . THR A 1 132 ? 35.727 6.019 -57.716 1.00 96.50 132 THR A C 1
ATOM 1053 O O . THR A 1 132 ? 35.495 6.301 -56.544 1.00 96.50 132 THR A O 1
ATOM 1056 N N . LYS A 1 133 ? 34.805 5.438 -58.500 1.00 98.12 133 LYS A N 1
ATOM 1057 C CA . LYS A 1 133 ? 33.456 5.079 -58.020 1.00 98.12 133 LYS A CA 1
ATOM 1058 C C . LYS A 1 133 ? 33.506 4.120 -56.836 1.00 98.12 133 LYS A C 1
ATOM 1060 O O . LYS A 1 133 ? 32.832 4.344 -55.839 1.00 98.12 133 LYS A O 1
ATOM 1065 N N . ARG A 1 134 ? 34.332 3.072 -56.920 1.00 97.06 134 ARG A N 1
ATOM 1066 C CA . ARG A 1 134 ? 34.515 2.125 -55.813 1.00 97.06 134 ARG A CA 1
ATOM 1067 C C . ARG A 1 134 ? 35.068 2.805 -54.561 1.00 97.06 134 ARG A C 1
ATOM 1069 O O . ARG A 1 134 ? 34.580 2.506 -53.485 1.00 97.06 134 ARG A O 1
ATOM 1076 N N . GLN A 1 135 ? 36.042 3.706 -54.695 1.00 97.31 135 GLN A N 1
ATOM 1077 C CA . GLN A 1 135 ? 36.575 4.461 -53.553 1.00 97.31 135 GLN A CA 1
ATOM 1078 C C . GLN A 1 135 ? 35.504 5.341 -52.900 1.00 97.31 135 GLN A C 1
ATOM 1080 O O . GLN A 1 135 ? 35.361 5.307 -51.686 1.00 97.31 135 GLN A O 1
ATOM 1085 N N . SER A 1 136 ? 34.698 6.047 -53.699 1.00 97.69 136 SER A N 1
ATOM 1086 C CA . SER A 1 136 ? 33.572 6.843 -53.187 1.00 97.69 136 SER A CA 1
ATOM 1087 C C . SER A 1 136 ? 32.566 5.984 -52.417 1.00 97.69 136 SER A C 1
ATOM 1089 O O . SER A 1 136 ? 32.149 6.355 -51.327 1.00 97.69 136 SER A O 1
ATOM 1091 N N . LEU A 1 137 ? 32.200 4.816 -52.958 1.00 97.88 137 LEU A N 1
ATOM 1092 C CA . LEU A 1 137 ? 31.286 3.884 -52.290 1.00 97.88 137 LEU A CA 1
ATOM 1093 C C . LEU A 1 137 ? 31.884 3.303 -51.001 1.00 97.88 137 LEU A C 1
ATOM 1095 O O . LEU A 1 137 ? 31.161 3.077 -50.038 1.00 97.88 137 LEU A O 1
ATOM 1099 N N . GLU A 1 138 ? 33.192 3.053 -50.973 1.00 97.88 138 GLU A N 1
ATOM 1100 C CA . GLU A 1 138 ? 33.901 2.551 -49.793 1.00 97.88 138 GLU A CA 1
ATOM 1101 C C . GLU A 1 138 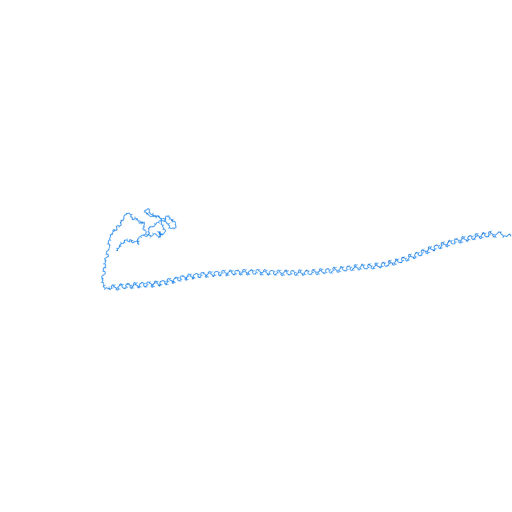? 33.935 3.599 -48.668 1.00 97.88 138 GLU A C 1
ATOM 1103 O O . GLU A 1 138 ? 33.695 3.270 -47.506 1.00 97.88 138 GLU A O 1
ATOM 1108 N N . GLU A 1 139 ? 34.150 4.872 -49.011 1.00 97.81 139 GLU A N 1
ATOM 1109 C CA . GLU A 1 139 ? 34.071 5.995 -48.070 1.00 97.81 139 GLU A CA 1
ATOM 1110 C C . GLU A 1 139 ? 32.648 6.200 -47.534 1.00 97.81 139 GLU A C 1
ATOM 1112 O O . GLU A 1 139 ? 32.467 6.372 -46.326 1.00 97.81 139 GLU A O 1
ATOM 1117 N N . GLU A 1 140 ? 31.632 6.131 -48.400 1.00 98.12 140 GLU A N 1
ATOM 1118 C CA . GLU A 1 140 ? 30.226 6.201 -47.989 1.00 98.12 140 GLU A CA 1
ATOM 1119 C C . GLU A 1 140 ? 29.843 5.033 -47.075 1.00 98.12 140 GLU A C 1
ATOM 1121 O O . GLU A 1 140 ? 29.231 5.250 -46.029 1.00 98.12 140 GLU A O 1
ATOM 1126 N N . LEU A 1 141 ? 30.248 3.805 -47.414 1.00 97.56 141 LEU A N 1
ATOM 1127 C CA . LEU A 1 141 ? 29.990 2.625 -46.592 1.00 97.56 141 LEU A CA 1
ATOM 1128 C C . LEU A 1 141 ? 30.644 2.753 -45.215 1.00 97.56 141 LEU A C 1
ATOM 1130 O O . LEU A 1 141 ? 30.005 2.462 -44.203 1.00 97.56 141 LEU A O 1
ATOM 1134 N N . LYS A 1 142 ? 31.898 3.219 -45.164 1.00 98.25 142 LYS A N 1
ATOM 1135 C CA . LYS A 1 142 ? 32.597 3.474 -43.902 1.00 98.25 142 LYS A CA 1
ATOM 1136 C C . LYS A 1 142 ? 31.848 4.511 -43.067 1.00 98.25 142 LYS A C 1
ATOM 1138 O O . LYS A 1 142 ? 31.566 4.258 -41.901 1.00 98.25 142 LYS A O 1
ATOM 1143 N N . LYS A 1 143 ? 31.456 5.631 -43.679 1.00 98.31 143 LYS A N 1
ATOM 1144 C CA . LYS A 1 143 ? 30.698 6.689 -43.004 1.00 98.31 143 LYS A CA 1
ATOM 1145 C C . LYS A 1 143 ? 29.376 6.171 -42.430 1.00 98.31 143 LYS A C 1
ATOM 1147 O O . LYS A 1 143 ? 29.080 6.426 -41.269 1.00 98.31 143 LYS A O 1
ATOM 1152 N N . VAL A 1 144 ? 28.602 5.417 -43.214 1.00 98.25 144 VAL A N 1
ATOM 1153 C CA . VAL A 1 144 ? 27.331 4.827 -42.757 1.00 98.25 144 VAL A CA 1
ATOM 1154 C C . VAL A 1 144 ? 27.559 3.820 -41.629 1.00 98.25 144 VAL A C 1
ATOM 1156 O O . VAL A 1 144 ? 26.769 3.763 -40.690 1.00 98.25 144 VAL A O 1
ATOM 1159 N N . THR A 1 145 ? 28.647 3.052 -41.689 1.00 98.19 145 THR A N 1
ATOM 1160 C CA . THR A 1 145 ? 29.012 2.095 -40.636 1.00 98.19 145 THR A CA 1
ATOM 1161 C C . THR A 1 145 ? 29.337 2.814 -39.325 1.00 98.19 145 THR A C 1
ATOM 1163 O O . THR A 1 145 ? 28.807 2.439 -38.280 1.00 98.19 145 THR A O 1
ATOM 1166 N N . ASP A 1 146 ? 30.137 3.881 -39.378 1.00 98.00 146 ASP A N 1
ATOM 1167 C CA . ASP A 1 146 ? 30.488 4.690 -38.205 1.00 98.00 146 ASP A CA 1
ATOM 1168 C C . ASP A 1 146 ? 29.242 5.378 -37.606 1.00 98.00 146 ASP A C 1
ATOM 1170 O O . ASP A 1 146 ? 29.042 5.370 -36.390 1.00 98.00 146 ASP A O 1
ATOM 1174 N N . GLU A 1 147 ? 28.350 5.912 -38.451 1.00 98.12 147 GLU A N 1
ATOM 1175 C CA . GLU A 1 147 ? 27.073 6.496 -38.016 1.00 98.12 147 GLU A CA 1
ATOM 1176 C C . GLU A 1 147 ? 26.147 5.460 -37.361 1.00 98.12 147 GLU A C 1
ATOM 1178 O O . GLU A 1 147 ? 25.507 5.755 -36.348 1.00 98.12 147 GLU A O 1
ATOM 1183 N N . HIS A 1 148 ? 26.068 4.246 -37.914 1.00 97.44 148 HIS A N 1
ATOM 1184 C CA . HIS A 1 148 ? 25.274 3.164 -37.333 1.00 97.44 148 HIS A CA 1
ATOM 1185 C C . HIS A 1 148 ? 25.822 2.750 -35.965 1.00 97.44 148 HIS A C 1
ATOM 1187 O O . HIS A 1 148 ? 25.049 2.631 -35.018 1.00 97.44 148 HIS A O 1
ATOM 1193 N N . LEU A 1 149 ? 27.142 2.580 -35.838 1.00 98.12 149 LEU A N 1
ATOM 1194 C CA . LEU A 1 149 ? 27.793 2.246 -34.568 1.00 98.12 149 LEU A CA 1
ATOM 1195 C C . LEU A 1 149 ? 27.565 3.327 -33.504 1.00 98.12 149 LEU A C 1
ATOM 1197 O O . LEU A 1 149 ? 27.276 2.997 -32.355 1.00 98.12 149 LEU A O 1
ATOM 1201 N N . SER A 1 150 ? 27.633 4.609 -33.882 1.00 98.25 150 SER A N 1
ATOM 1202 C CA . SER A 1 150 ? 27.329 5.718 -32.967 1.00 98.25 150 SER A CA 1
ATOM 1203 C C . SER A 1 150 ? 25.886 5.654 -32.462 1.00 98.25 150 SER A C 1
ATOM 1205 O O . SER A 1 150 ? 25.649 5.732 -31.259 1.00 98.25 150 SER A O 1
ATOM 1207 N N . LYS A 1 151 ? 24.915 5.456 -33.365 1.00 98.19 151 LYS A N 1
ATOM 1208 C CA . LYS A 1 151 ? 23.498 5.320 -32.988 1.00 98.19 151 LYS A CA 1
ATOM 1209 C C . LYS A 1 151 ? 23.252 4.086 -32.128 1.00 98.19 151 LYS A C 1
ATOM 1211 O O . LYS A 1 151 ? 22.475 4.146 -31.182 1.00 98.19 151 LYS A O 1
ATOM 1216 N N . GLU A 1 152 ? 23.909 2.972 -32.433 1.00 98.25 152 GLU A N 1
ATOM 1217 C CA . GLU A 1 152 ? 23.811 1.750 -31.638 1.00 98.25 152 GLU A CA 1
ATOM 1218 C C . GLU A 1 152 ? 24.301 1.975 -30.199 1.00 98.25 152 GLU A C 1
ATOM 1220 O O . GLU A 1 152 ? 23.640 1.547 -29.253 1.00 98.25 152 GLU A O 1
ATOM 1225 N N . ASP A 1 153 ? 25.416 2.688 -30.017 1.00 97.88 153 ASP A N 1
ATOM 1226 C CA . ASP A 1 153 ? 25.938 3.041 -28.693 1.00 97.88 153 ASP A CA 1
ATOM 1227 C C . ASP A 1 153 ? 25.014 4.016 -27.942 1.00 97.88 153 ASP A C 1
ATOM 1229 O O . ASP A 1 153 ? 24.763 3.843 -26.748 1.00 97.88 153 ASP A O 1
ATOM 1233 N N . GLU A 1 154 ? 24.432 4.997 -28.637 1.00 98.38 154 GLU A N 1
ATOM 1234 C CA . GLU A 1 154 ? 23.421 5.899 -28.069 1.00 98.38 154 GLU A CA 1
ATOM 1235 C C . GLU A 1 154 ? 22.176 5.137 -27.595 1.00 98.38 154 GLU A C 1
ATOM 1237 O O . GLU A 1 154 ? 21.746 5.311 -26.451 1.00 98.38 154 GLU A O 1
ATOM 1242 N N . TYR A 1 155 ? 21.624 4.244 -28.424 1.00 97.75 155 TYR A N 1
ATOM 1243 C CA . TYR A 1 155 ? 20.485 3.410 -28.038 1.00 97.75 155 TYR A CA 1
ATOM 1244 C C . TYR A 1 155 ? 20.831 2.481 -26.879 1.00 97.75 155 TYR A C 1
ATOM 1246 O O . TYR A 1 155 ? 20.039 2.340 -25.948 1.00 97.75 155 TYR A O 1
ATOM 1254 N N . ARG A 1 156 ? 22.026 1.885 -26.890 1.00 98.44 156 ARG A N 1
ATOM 1255 C CA . ARG A 1 156 ? 22.516 1.040 -25.797 1.00 98.44 156 ARG A CA 1
ATOM 1256 C C . ARG A 1 156 ? 22.560 1.813 -24.481 1.00 98.44 156 ARG A C 1
ATOM 1258 O O . ARG A 1 156 ? 22.044 1.325 -23.478 1.00 98.44 156 ARG A O 1
ATOM 1265 N N . LYS A 1 157 ? 23.116 3.027 -24.488 1.00 98.50 157 LYS A N 1
ATOM 1266 C CA . LYS A 1 157 ? 23.167 3.915 -23.315 1.00 98.50 157 LYS A CA 1
ATOM 1267 C C . LYS A 1 157 ? 21.776 4.331 -22.845 1.00 98.50 157 LYS A C 1
ATOM 1269 O O . LYS A 1 157 ? 21.516 4.301 -21.646 1.00 98.50 157 LYS A O 1
ATOM 1274 N N . ALA A 1 158 ? 20.876 4.677 -23.765 1.00 98.44 158 ALA A N 1
ATOM 1275 C CA . ALA A 1 158 ? 19.500 5.038 -23.430 1.00 98.44 158 ALA A CA 1
ATOM 1276 C C . ALA A 1 158 ? 18.751 3.868 -22.773 1.00 98.44 158 ALA A C 1
ATOM 1278 O O . ALA A 1 158 ? 18.105 4.044 -21.741 1.00 98.44 158 ALA A O 1
ATOM 1279 N N . VAL A 1 159 ? 18.890 2.659 -23.326 1.00 98.19 159 VAL A N 1
ATOM 1280 C CA . VAL A 1 159 ? 18.312 1.436 -22.754 1.00 98.19 159 VAL A CA 1
ATOM 1281 C C . VAL A 1 159 ? 18.889 1.155 -21.369 1.00 98.19 159 VAL A C 1
ATOM 1283 O O . VAL A 1 159 ? 18.133 0.829 -20.457 1.00 98.19 159 VAL A O 1
ATOM 1286 N N . GLU A 1 160 ? 20.200 1.296 -21.184 1.00 98.38 160 GLU A N 1
ATOM 1287 C CA . GLU A 1 160 ? 20.840 1.073 -19.885 1.00 98.38 160 GLU A CA 1
ATOM 1288 C C . GLU A 1 160 ? 20.376 2.095 -18.836 1.00 98.38 160 GLU A C 1
ATOM 1290 O O . GLU A 1 160 ? 20.027 1.720 -17.718 1.00 98.38 160 GLU A O 1
ATOM 1295 N N . SER A 1 161 ? 20.263 3.370 -19.215 1.00 98.12 161 SER A N 1
ATOM 1296 C CA . SER A 1 161 ? 19.723 4.417 -18.342 1.00 98.12 161 SER A CA 1
ATOM 1297 C C . SER A 1 161 ? 18.272 4.136 -17.939 1.00 98.12 161 SER A C 1
ATOM 1299 O O . SER A 1 161 ? 17.931 4.268 -16.765 1.00 98.12 161 SER A O 1
ATOM 1301 N N . LEU A 1 162 ? 17.419 3.714 -18.881 1.00 98.38 162 LEU A N 1
ATOM 1302 C CA . LEU A 1 162 ? 16.023 3.359 -18.591 1.00 98.38 162 LEU A CA 1
ATOM 1303 C C . LEU A 1 162 ? 15.923 2.133 -17.677 1.00 98.38 162 LEU A C 1
ATOM 1305 O O . LEU A 1 162 ? 15.110 2.110 -16.754 1.00 98.38 162 LEU A O 1
ATOM 1309 N N . LYS A 1 163 ? 16.771 1.118 -17.886 1.00 98.56 163 LYS A N 1
ATOM 1310 C CA . LYS A 1 163 ? 16.849 -0.045 -16.990 1.00 98.56 163 LYS A CA 1
ATOM 1311 C C . LYS A 1 163 ? 17.224 0.368 -15.570 1.00 98.56 163 LYS A C 1
ATOM 1313 O O . LYS A 1 163 ? 16.593 -0.104 -14.628 1.00 98.56 163 LYS A O 1
ATOM 1318 N N . GLN A 1 164 ? 18.211 1.249 -15.414 1.00 98.38 164 GLN A N 1
ATOM 1319 C CA . GLN A 1 164 ? 18.625 1.762 -14.106 1.00 98.38 164 GLN A CA 1
ATOM 1320 C C . GLN A 1 164 ? 17.508 2.564 -13.428 1.00 98.38 164 GLN A C 1
ATOM 1322 O O . GLN A 1 164 ? 17.253 2.375 -12.238 1.00 98.38 164 GLN A O 1
ATOM 1327 N N . GLU A 1 165 ? 16.796 3.409 -14.178 1.00 98.44 165 GLU A N 1
ATOM 1328 C CA . GLU A 1 165 ? 15.647 4.160 -13.665 1.00 98.44 165 GLU A CA 1
ATOM 1329 C C . GLU A 1 165 ? 14.530 3.224 -13.182 1.00 98.44 165 GLU A C 1
ATOM 1331 O O . GLU A 1 165 ? 14.026 3.371 -12.065 1.00 98.44 165 GLU A O 1
ATOM 1336 N N . HIS A 1 166 ? 14.168 2.223 -13.987 1.00 98.50 166 HIS A N 1
ATOM 1337 C CA . HIS A 1 166 ? 13.156 1.242 -13.608 1.00 98.50 166 HIS A CA 1
ATOM 1338 C C . HIS A 1 166 ? 13.587 0.388 -12.415 1.00 98.50 166 HIS A C 1
ATOM 1340 O O . HIS A 1 166 ? 12.780 0.184 -11.512 1.00 98.50 166 HIS A O 1
ATOM 1346 N N . ALA A 1 167 ? 14.845 -0.055 -12.359 1.00 98.56 167 ALA A N 1
ATOM 1347 C CA . ALA A 1 167 ? 15.379 -0.792 -11.215 1.00 98.56 167 ALA A CA 1
ATOM 1348 C C . ALA A 1 167 ? 15.284 0.030 -9.921 1.00 98.56 167 ALA A C 1
ATOM 1350 O O . ALA A 1 167 ? 14.853 -0.488 -8.892 1.00 98.56 167 ALA A O 1
ATOM 1351 N N . LYS A 1 168 ? 15.599 1.332 -9.985 1.00 98.31 168 LYS A N 1
ATOM 1352 C CA . LYS A 1 168 ? 15.430 2.247 -8.852 1.00 98.31 168 LYS A CA 1
ATOM 1353 C C . LYS A 1 168 ? 13.962 2.365 -8.436 1.00 98.31 168 LYS A C 1
ATOM 1355 O O . LYS A 1 168 ? 13.655 2.209 -7.261 1.00 98.31 168 LYS A O 1
ATOM 1360 N N . LYS A 1 169 ? 13.051 2.577 -9.391 1.00 98.69 169 LYS A N 1
ATOM 1361 C CA . LYS A 1 169 ? 11.612 2.708 -9.109 1.00 98.69 169 LYS A CA 1
ATOM 1362 C C . LYS A 1 169 ? 11.013 1.435 -8.508 1.00 98.69 169 LYS A C 1
ATOM 1364 O O . LYS A 1 169 ? 10.168 1.525 -7.624 1.00 98.69 169 LYS A O 1
ATOM 1369 N N . ILE A 1 170 ? 11.453 0.263 -8.969 1.00 98.31 170 ILE A N 1
ATOM 1370 C CA . ILE A 1 170 ? 11.084 -1.025 -8.372 1.00 98.31 170 ILE A CA 1
ATOM 1371 C C . ILE A 1 170 ? 11.588 -1.088 -6.929 1.00 98.31 170 ILE A C 1
ATOM 1373 O O . ILE A 1 170 ? 10.793 -1.373 -6.041 1.00 98.31 170 ILE A O 1
ATOM 1377 N N . GLY A 1 171 ? 12.854 -0.742 -6.676 1.00 98.50 171 GLY A N 1
ATOM 1378 C CA . GLY A 1 171 ? 13.411 -0.703 -5.321 1.00 98.50 171 GLY A CA 1
ATOM 1379 C C . GLY A 1 171 ? 12.657 0.242 -4.378 1.00 98.50 171 GLY A C 1
ATOM 1380 O O . GLY A 1 171 ? 12.357 -0.132 -3.245 1.00 98.50 171 GLY A O 1
ATOM 1381 N N . ASP A 1 172 ? 12.284 1.433 -4.852 1.00 98.38 172 ASP A N 1
ATOM 1382 C CA . ASP A 1 172 ? 11.497 2.403 -4.081 1.00 98.38 172 ASP A CA 1
ATOM 1383 C C . ASP A 1 172 ? 10.096 1.853 -3.743 1.00 98.38 172 ASP A C 1
ATOM 1385 O O . ASP A 1 172 ? 9.638 1.961 -2.602 1.00 98.38 172 ASP A O 1
ATOM 1389 N N . LEU A 1 173 ? 9.424 1.212 -4.709 1.00 98.44 173 LEU A N 1
ATOM 1390 C CA . LEU A 1 173 ? 8.120 0.572 -4.499 1.00 98.44 173 LEU A CA 1
ATOM 1391 C C . LEU A 1 173 ? 8.214 -0.627 -3.548 1.00 98.44 173 LEU A C 1
ATOM 1393 O O . LEU A 1 173 ? 7.369 -0.780 -2.669 1.00 98.44 173 LEU A O 1
ATOM 1397 N N . GLU A 1 174 ? 9.246 -1.460 -3.674 1.00 98.50 174 GLU A N 1
ATOM 1398 C CA . GLU A 1 174 ? 9.494 -2.573 -2.755 1.00 98.50 174 GLU A CA 1
ATOM 1399 C C . GLU A 1 174 ? 9.735 -2.076 -1.325 1.00 98.50 174 GLU A C 1
ATOM 1401 O O . GLU A 1 174 ? 9.189 -2.642 -0.375 1.00 98.50 174 GLU A O 1
ATOM 1406 N N . ALA A 1 175 ? 10.510 -1.000 -1.154 1.00 98.19 175 ALA A N 1
ATOM 1407 C CA . ALA A 1 175 ? 10.725 -0.371 0.145 1.00 98.19 175 ALA A CA 1
ATOM 1408 C C . ALA A 1 175 ? 9.415 0.186 0.724 1.00 98.19 175 ALA A C 1
ATOM 1410 O O . ALA A 1 175 ? 9.124 -0.033 1.901 1.00 98.19 175 ALA A O 1
ATOM 1411 N N . GLN A 1 176 ? 8.589 0.835 -0.104 1.00 98.62 176 GLN A N 1
ATOM 1412 C CA . GLN A 1 176 ? 7.273 1.322 0.304 1.00 98.62 176 GLN A CA 1
ATOM 1413 C C . GLN A 1 176 ? 6.367 0.176 0.774 1.00 98.62 176 GLN A C 1
ATOM 1415 O O . GLN A 1 176 ? 5.789 0.266 1.856 1.00 98.62 176 GLN A O 1
ATOM 1420 N N . VAL A 1 177 ? 6.292 -0.922 0.013 1.00 98.31 177 VAL A N 1
ATOM 1421 C CA . VAL A 1 177 ? 5.508 -2.113 0.378 1.00 98.31 177 VAL A CA 1
ATOM 1422 C C . VAL A 1 177 ? 5.995 -2.708 1.699 1.00 98.31 177 VAL A C 1
ATOM 1424 O O . VAL A 1 177 ? 5.176 -3.003 2.568 1.00 98.31 177 VAL A O 1
ATOM 1427 N N . ARG A 1 178 ? 7.314 -2.831 1.902 1.00 98.56 178 ARG A N 1
ATOM 1428 C CA . ARG A 1 178 ? 7.881 -3.314 3.174 1.00 98.56 178 ARG A CA 1
ATOM 1429 C C . ARG A 1 178 ? 7.475 -2.428 4.351 1.00 98.56 178 ARG A C 1
ATOM 1431 O O . ARG A 1 178 ? 7.036 -2.949 5.372 1.00 98.56 178 ARG A O 1
ATOM 1438 N N . CYS A 1 179 ? 7.579 -1.107 4.209 1.00 97.94 179 CYS A N 1
ATOM 1439 C CA . CYS A 1 179 ? 7.169 -0.164 5.250 1.00 97.94 179 CYS A CA 1
ATOM 1440 C C . CYS A 1 179 ? 5.669 -0.267 5.560 1.00 97.94 179 CYS A C 1
ATOM 1442 O O . CYS A 1 179 ? 5.287 -0.318 6.728 1.00 97.94 179 CYS A O 1
ATOM 1444 N N . SER A 1 180 ? 4.817 -0.348 4.534 1.00 98.06 180 SER A N 1
ATOM 1445 C CA . SER A 1 180 ? 3.372 -0.514 4.714 1.00 98.06 180 SER A CA 1
ATOM 1446 C C . SER A 1 180 ? 3.016 -1.826 5.417 1.00 98.06 180 SER A C 1
ATOM 1448 O O . SER A 1 180 ? 2.169 -1.815 6.306 1.00 98.06 180 SER A O 1
ATOM 1450 N N . LEU A 1 181 ? 3.685 -2.934 5.081 1.00 98.44 181 LEU A N 1
ATOM 1451 C CA . LEU A 1 181 ? 3.477 -4.229 5.741 1.00 98.44 181 LEU A CA 1
ATOM 1452 C C . LEU A 1 181 ? 3.889 -4.202 7.219 1.00 98.44 181 LEU A C 1
ATOM 1454 O O . LEU A 1 181 ? 3.165 -4.722 8.065 1.00 98.44 181 LEU A O 1
ATOM 1458 N N . LEU A 1 182 ? 5.015 -3.562 7.552 1.00 97.81 182 LEU A N 1
ATOM 1459 C CA . LEU A 1 182 ? 5.432 -3.390 8.948 1.00 97.81 182 LEU A CA 1
ATOM 1460 C C . LEU A 1 182 ? 4.426 -2.546 9.738 1.00 97.81 182 LEU A C 1
ATOM 1462 O O . LEU A 1 182 ? 4.066 -2.907 10.859 1.00 97.81 182 LEU A O 1
ATOM 1466 N N . GLN A 1 183 ? 3.930 -1.457 9.145 1.00 98.19 183 GLN A N 1
ATOM 1467 C CA . GLN A 1 183 ? 2.893 -0.636 9.767 1.00 98.19 183 GLN A CA 1
ATOM 1468 C C . GLN A 1 183 ? 1.591 -1.423 9.965 1.00 98.19 183 GLN A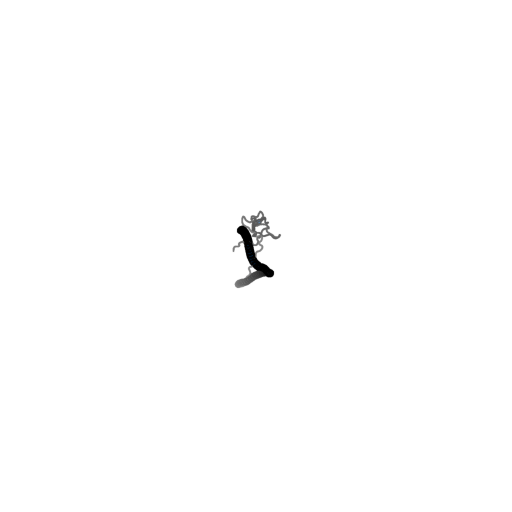 C 1
ATOM 1470 O O . GLN A 1 183 ? 0.952 -1.296 11.007 1.00 98.19 183 GLN A O 1
ATOM 1475 N N . GLN A 1 184 ? 1.200 -2.246 8.989 1.00 98.19 184 GLN A N 1
ATOM 1476 C CA . GLN A 1 184 ? 0.025 -3.106 9.094 1.00 98.19 184 GLN A CA 1
ATOM 1477 C C . GLN A 1 184 ? 0.161 -4.092 10.258 1.00 98.19 184 GLN A C 1
ATOM 1479 O O . GLN A 1 184 ? -0.755 -4.178 11.069 1.00 98.19 184 GLN A O 1
ATOM 1484 N N . ALA A 1 185 ? 1.305 -4.768 10.388 1.00 98.19 185 ALA A N 1
ATOM 1485 C CA . ALA A 1 185 ? 1.556 -5.694 11.492 1.00 98.19 185 ALA A CA 1
ATOM 1486 C C . ALA A 1 185 ? 1.524 -4.992 12.863 1.00 98.19 185 ALA A C 1
ATOM 1488 O O . ALA A 1 185 ? 0.960 -5.520 13.820 1.00 98.19 185 ALA A O 1
ATOM 1489 N N . ALA A 1 186 ? 2.079 -3.778 12.960 1.00 98.19 186 ALA A N 1
ATOM 1490 C CA . ALA A 1 186 ? 2.011 -2.977 14.182 1.00 98.19 186 ALA A CA 1
ATOM 1491 C C . ALA A 1 186 ? 0.565 -2.588 14.536 1.00 98.19 186 ALA A C 1
ATOM 1493 O O . ALA A 1 186 ? 0.156 -2.715 15.688 1.00 98.19 186 ALA A O 1
ATOM 1494 N N . ASN A 1 187 ? -0.223 -2.160 13.546 1.00 98.00 187 ASN A N 1
ATOM 1495 C CA . ASN A 1 187 ? -1.637 -1.830 13.731 1.00 98.00 187 ASN A CA 1
ATOM 1496 C C . ASN A 1 187 ? -2.473 -3.065 14.108 1.00 98.00 187 ASN A C 1
ATOM 1498 O O . ASN A 1 187 ? -3.389 -2.976 14.918 1.00 98.00 187 ASN A O 1
ATOM 1502 N N . GLU A 1 188 ? -2.173 -4.227 13.537 1.00 98.56 188 GLU A N 1
ATOM 1503 C CA . GLU A 1 188 ? -2.846 -5.478 13.883 1.00 98.56 188 GLU A CA 1
ATOM 1504 C C . GLU A 1 188 ? -2.554 -5.882 15.334 1.00 98.56 188 GLU A C 1
ATOM 1506 O O . GLU A 1 188 ? -3.471 -6.226 16.078 1.00 98.56 188 GLU A O 1
ATOM 1511 N N . ALA A 1 189 ? -1.302 -5.745 15.781 1.00 98.31 189 ALA A N 1
ATOM 1512 C CA . ALA A 1 189 ? -0.931 -5.988 17.172 1.00 98.31 189 ALA A CA 1
ATOM 1513 C C . ALA A 1 189 ? -1.664 -5.050 18.149 1.00 98.31 189 ALA A C 1
ATOM 1515 O O . ALA A 1 189 ? -2.129 -5.505 19.195 1.00 98.31 189 ALA A O 1
ATOM 1516 N N . THR A 1 190 ? -1.820 -3.762 17.813 1.00 98.56 190 THR A N 1
ATOM 1517 C CA . THR A 1 190 ? -2.570 -2.820 18.665 1.00 98.56 190 THR A CA 1
ATOM 1518 C C . THR A 1 190 ? -4.064 -3.128 18.690 1.00 98.56 190 THR A C 1
ATOM 1520 O O . THR A 1 190 ? -4.668 -3.076 19.760 1.00 98.56 190 THR A O 1
ATOM 1523 N N . ILE A 1 191 ? -4.661 -3.509 17.556 1.00 98.50 191 ILE A N 1
ATOM 1524 C CA . ILE A 1 191 ? -6.060 -3.955 17.499 1.00 98.50 191 ILE A CA 1
ATOM 1525 C C . ILE A 1 191 ? -6.265 -5.190 18.381 1.00 98.50 191 ILE A C 1
ATOM 1527 O O . ILE A 1 191 ? -7.191 -5.204 19.190 1.00 98.50 191 ILE A O 1
ATOM 1531 N N . ASN A 1 192 ? -5.388 -6.191 18.275 1.00 98.44 192 ASN A N 1
ATOM 1532 C CA . ASN A 1 192 ? -5.471 -7.411 19.077 1.00 98.44 192 ASN A CA 1
ATOM 1533 C C . ASN A 1 192 ? -5.351 -7.110 20.580 1.00 98.44 192 ASN A C 1
ATOM 1535 O O . ASN A 1 192 ? -6.115 -7.650 21.378 1.00 98.44 192 ASN A O 1
ATOM 1539 N N . GLN A 1 193 ? -4.450 -6.199 20.967 1.00 98.56 193 GLN A N 1
ATOM 1540 C CA . GLN A 1 193 ? -4.325 -5.765 22.359 1.00 98.56 193 GLN A CA 1
ATOM 1541 C C . GLN A 1 193 ? -5.607 -5.089 22.864 1.00 98.56 193 GLN A C 1
ATOM 1543 O O . GLN A 1 193 ? -6.126 -5.460 23.913 1.00 98.56 193 GLN A O 1
ATOM 1548 N N . LEU A 1 194 ? -6.162 -4.143 22.101 1.00 98.44 194 LEU A N 1
ATOM 1549 C CA . LEU A 1 194 ? -7.397 -3.449 22.478 1.00 98.44 194 LEU A CA 1
ATOM 1550 C C . LEU A 1 194 ? -8.593 -4.405 22.568 1.00 98.44 194 LEU A C 1
ATOM 1552 O O . LEU A 1 194 ? -9.440 -4.258 23.447 1.00 98.44 194 LEU A O 1
ATOM 1556 N N . GLN A 1 195 ? -8.669 -5.399 21.682 1.00 98.50 195 GLN A N 1
ATOM 1557 C CA . GLN A 1 195 ? -9.697 -6.438 21.747 1.00 98.50 195 GLN A CA 1
ATOM 1558 C C . GLN A 1 195 ? -9.572 -7.272 23.024 1.00 98.50 195 GLN A C 1
ATOM 1560 O O . GLN A 1 195 ? -10.584 -7.538 23.674 1.00 98.50 195 GLN A O 1
ATOM 1565 N N . GLN A 1 196 ? -8.349 -7.637 23.416 1.00 98.50 196 GLN A N 1
ATOM 1566 C CA . GLN A 1 196 ? -8.102 -8.356 24.662 1.00 98.50 196 GLN A CA 1
ATOM 1567 C C . GLN A 1 196 ? -8.523 -7.522 25.882 1.00 98.50 196 GLN A C 1
ATOM 1569 O O . GLN A 1 196 ? -9.239 -8.027 26.749 1.00 98.50 196 GLN A O 1
ATOM 1574 N N . ASP A 1 197 ? -8.152 -6.241 25.922 1.00 98.50 197 ASP A N 1
ATOM 1575 C CA . ASP A 1 197 ? -8.514 -5.329 27.013 1.00 98.50 197 ASP A CA 1
ATOM 1576 C C . ASP A 1 197 ? -10.039 -5.153 27.115 1.00 98.50 197 ASP A C 1
ATOM 1578 O O . ASP A 1 197 ? -10.612 -5.216 28.206 1.00 98.50 197 ASP A O 1
ATOM 1582 N N . LEU A 1 198 ? -10.733 -5.019 25.978 1.00 98.62 198 LEU A N 1
ATOM 1583 C CA . LEU A 1 198 ? -12.197 -4.953 25.939 1.00 98.62 198 LEU A CA 1
ATOM 1584 C C . LEU A 1 198 ? -12.856 -6.219 26.498 1.00 98.62 198 LEU A C 1
ATOM 1586 O O . LEU A 1 198 ? -13.843 -6.117 27.230 1.00 98.62 198 LEU A O 1
ATOM 1590 N N . VAL A 1 199 ? -12.325 -7.406 26.188 1.00 98.56 199 VAL A N 1
ATOM 1591 C CA . VAL A 1 199 ? -12.827 -8.670 26.749 1.00 98.56 199 VAL A CA 1
ATOM 1592 C C . VAL A 1 199 ? -12.637 -8.698 28.264 1.00 98.56 199 VAL A C 1
ATOM 1594 O O . VAL A 1 199 ? -13.575 -9.037 28.986 1.00 98.56 199 VAL A O 1
ATOM 1597 N N . VAL A 1 200 ? -11.466 -8.293 28.763 1.00 98.38 200 VAL A N 1
ATOM 1598 C CA . VAL A 1 200 ? -11.190 -8.213 30.208 1.00 98.38 200 VAL A CA 1
ATOM 1599 C C . VAL A 1 200 ? -12.149 -7.244 30.906 1.00 98.38 200 VAL A C 1
ATOM 1601 O O . VAL A 1 200 ? -12.712 -7.566 31.952 1.00 98.38 200 VAL A O 1
ATOM 1604 N N . HIS A 1 201 ? -12.403 -6.071 30.327 1.00 98.50 201 HIS A N 1
ATOM 1605 C CA . HIS A 1 201 ? -13.363 -5.126 30.897 1.00 98.50 201 HIS A CA 1
ATOM 1606 C C . HIS A 1 201 ? -14.795 -5.663 30.877 1.00 98.50 201 HIS A C 1
ATOM 1608 O O . HIS A 1 201 ? -15.517 -5.514 31.864 1.00 98.50 201 HIS A O 1
ATOM 1614 N N . ARG A 1 202 ? -15.204 -6.331 29.793 1.00 98.62 202 ARG A N 1
ATOM 1615 C CA . ARG A 1 202 ? -16.534 -6.938 29.683 1.00 98.62 202 ARG A CA 1
ATOM 1616 C C . ARG A 1 202 ? -16.767 -7.989 30.767 1.00 98.62 202 ARG A C 1
ATOM 1618 O O . ARG A 1 202 ? -17.801 -7.944 31.429 1.00 98.62 202 ARG A O 1
ATOM 1625 N N . THR A 1 203 ? -15.804 -8.883 30.993 1.00 98.19 203 THR A N 1
ATOM 1626 C CA . THR A 1 203 ? -15.911 -9.912 32.042 1.00 98.19 203 THR A CA 1
ATOM 1627 C C . THR A 1 203 ? -15.902 -9.306 33.446 1.00 98.19 203 THR A C 1
ATOM 1629 O O . THR A 1 203 ? -16.623 -9.774 34.331 1.00 98.19 203 THR A O 1
ATOM 1632 N N . HIS A 1 204 ? -15.144 -8.227 33.667 1.00 98.62 204 HIS A N 1
ATOM 1633 C CA . HIS A 1 204 ? -15.172 -7.504 34.937 1.00 98.62 204 HIS A CA 1
ATOM 1634 C C . HIS A 1 204 ? -16.545 -6.876 35.212 1.00 98.62 204 HIS A C 1
ATOM 1636 O O . HIS A 1 204 ? -17.084 -7.040 36.308 1.00 98.62 204 HIS A O 1
ATOM 1642 N N . ILE A 1 205 ? -17.133 -6.208 34.215 1.00 98.44 205 ILE A N 1
ATOM 1643 C CA . ILE A 1 205 ? -18.473 -5.616 34.316 1.00 98.44 205 ILE A CA 1
ATOM 1644 C C . ILE A 1 205 ? -19.516 -6.696 34.620 1.00 98.44 205 ILE A C 1
ATOM 1646 O O . ILE A 1 205 ? -20.328 -6.516 35.523 1.00 98.44 205 ILE A O 1
ATOM 1650 N N . GLU A 1 206 ? -19.462 -7.835 33.932 1.00 98.50 206 GLU A N 1
ATOM 1651 C CA . GLU A 1 206 ? -20.359 -8.969 34.181 1.00 98.50 206 GLU A CA 1
ATOM 1652 C C . GLU A 1 206 ? -20.202 -9.522 35.606 1.00 98.50 206 GLU A C 1
ATOM 1654 O O . GLU A 1 206 ? -21.181 -9.775 36.307 1.00 98.50 206 GLU A O 1
ATOM 1659 N N . THR A 1 207 ? -18.965 -9.617 36.098 1.00 98.31 207 THR A N 1
ATOM 1660 C CA . THR A 1 207 ? -18.692 -10.027 37.481 1.00 98.31 207 THR A CA 1
ATOM 1661 C C . THR A 1 207 ? -19.284 -9.042 38.491 1.00 98.31 207 THR A C 1
ATOM 1663 O O . THR A 1 207 ? -19.855 -9.462 39.500 1.00 98.31 207 THR A O 1
ATOM 1666 N N . LEU A 1 208 ? -19.164 -7.733 38.244 1.00 98.44 208 LEU A N 1
ATOM 1667 C CA . LEU A 1 208 ? -19.766 -6.704 39.094 1.00 98.44 208 LEU A CA 1
ATOM 1668 C C . LEU A 1 208 ? -21.297 -6.751 39.052 1.00 98.44 208 LEU A C 1
ATOM 1670 O O . LEU A 1 208 ? -21.917 -6.666 40.110 1.00 98.44 208 LEU A O 1
ATOM 1674 N N . ALA A 1 209 ? -21.896 -6.953 37.877 1.00 98.44 209 ALA A N 1
ATOM 1675 C CA . ALA A 1 209 ? -23.340 -7.114 37.724 1.00 98.44 209 ALA A CA 1
ATOM 1676 C C . ALA A 1 209 ? -23.857 -8.313 38.539 1.00 98.44 209 ALA A C 1
ATOM 1678 O O . ALA A 1 209 ? -24.745 -8.152 39.372 1.00 98.44 209 ALA A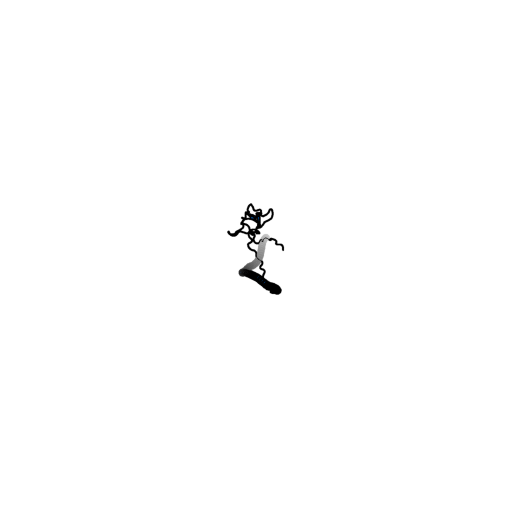 O 1
ATOM 1679 N N . ASN A 1 210 ? -23.202 -9.472 38.422 1.00 98.06 210 ASN A N 1
ATOM 1680 C CA . ASN A 1 210 ? -23.542 -10.683 39.181 1.00 98.06 210 ASN A CA 1
ATOM 1681 C C . ASN A 1 210 ? -23.359 -10.524 40.702 1.00 98.06 210 ASN A C 1
ATOM 1683 O O . ASN A 1 210 ? -23.960 -11.252 41.497 1.00 98.06 210 ASN A O 1
ATOM 1687 N N . ARG A 1 211 ? -22.462 -9.635 41.145 1.00 98.25 211 ARG A N 1
ATOM 1688 C CA . ARG A 1 211 ? -22.308 -9.297 42.570 1.00 98.25 211 ARG A CA 1
ATOM 1689 C C . ARG A 1 211 ? -23.427 -8.379 43.042 1.00 98.25 211 ARG A C 1
ATOM 1691 O O . ARG A 1 211 ? -23.938 -8.585 44.137 1.00 98.25 211 ARG A O 1
ATOM 1698 N N . LEU A 1 212 ? -23.791 -7.388 42.231 1.00 98.19 212 LEU A N 1
ATOM 1699 C CA . LEU A 1 212 ? -24.870 -6.458 42.539 1.00 98.19 212 LEU A CA 1
ATOM 1700 C C . LEU A 1 212 ? -26.215 -7.185 42.637 1.00 98.19 212 LEU A C 1
ATOM 1702 O O . LEU A 1 212 ? -26.945 -6.967 43.598 1.00 98.19 212 LEU A O 1
ATOM 1706 N N . GLU A 1 213 ? -26.497 -8.094 41.704 1.00 98.00 213 GLU A N 1
ATOM 1707 C CA . GLU A 1 213 ? -27.708 -8.919 41.714 1.00 98.00 213 GLU A CA 1
ATOM 1708 C C . GLU A 1 213 ? -27.789 -9.799 42.968 1.00 98.00 213 GLU A C 1
ATOM 1710 O O . GLU A 1 213 ? -28.817 -9.827 43.637 1.00 98.00 213 GLU A O 1
ATOM 1715 N N . ARG A 1 214 ? -26.678 -10.435 43.368 1.00 98.00 214 ARG A N 1
ATOM 1716 C CA . ARG A 1 214 ? -26.620 -11.203 44.623 1.00 98.00 214 ARG A CA 1
ATOM 1717 C C . ARG A 1 214 ? -26.932 -10.356 45.851 1.00 98.00 214 ARG A C 1
ATOM 1719 O O . ARG A 1 214 ? -27.757 -10.751 46.664 1.00 98.00 214 ARG A O 1
ATOM 1726 N N . VAL A 1 215 ? -26.306 -9.184 45.971 1.00 97.94 215 VAL A N 1
ATOM 1727 C CA . VAL A 1 215 ? -26.567 -8.272 47.096 1.00 97.94 215 VAL A CA 1
ATOM 1728 C C . VAL A 1 215 ? -28.025 -7.815 47.103 1.00 97.94 215 VAL A C 1
ATOM 1730 O O . VAL A 1 215 ? -28.623 -7.725 48.171 1.00 97.94 215 VAL A O 1
ATOM 1733 N N . HIS A 1 216 ? -28.604 -7.543 45.933 1.00 98.19 216 HIS A N 1
ATOM 1734 C CA . HIS A 1 216 ? -30.007 -7.163 45.812 1.00 98.19 216 HIS A CA 1
ATOM 1735 C C . HIS A 1 216 ? -30.935 -8.266 46.338 1.00 98.19 216 HIS A C 1
ATOM 1737 O O . HIS A 1 216 ? -31.726 -7.996 47.240 1.00 98.19 216 HIS A O 1
ATOM 1743 N N . VAL A 1 217 ? -30.764 -9.505 45.867 1.00 97.75 217 VAL A N 1
ATOM 1744 C CA . VAL A 1 217 ? -31.562 -10.659 46.312 1.00 97.75 217 VAL A CA 1
ATOM 1745 C C . VAL A 1 217 ? -31.397 -10.918 47.811 1.00 97.75 217 VAL A C 1
ATOM 1747 O O . VAL A 1 217 ? -32.388 -11.124 48.507 1.00 97.75 217 VAL A O 1
ATOM 1750 N N . ASP A 1 218 ? -30.172 -10.861 48.340 1.00 97.62 218 ASP A N 1
ATOM 1751 C CA . ASP A 1 218 ? -29.915 -11.071 49.772 1.00 97.62 218 ASP A CA 1
ATOM 1752 C C . ASP A 1 218 ? -30.639 -10.032 50.644 1.00 97.62 218 ASP A C 1
ATOM 1754 O O . ASP A 1 218 ? -31.148 -10.353 51.721 1.00 97.62 218 ASP A O 1
ATOM 1758 N N . VAL A 1 219 ? -30.677 -8.772 50.199 1.00 98.00 219 VAL A N 1
ATOM 1759 C CA . VAL A 1 219 ? -31.359 -7.683 50.908 1.00 98.00 219 VAL A CA 1
ATOM 1760 C C . VAL A 1 219 ? -32.876 -7.827 50.808 1.00 98.00 219 VAL A C 1
ATOM 1762 O O . VAL A 1 219 ? -33.558 -7.700 51.825 1.00 98.00 219 VAL A O 1
ATOM 1765 N N . GLU A 1 220 ? -33.408 -8.134 49.624 1.00 97.94 220 GLU A N 1
ATOM 1766 C CA . GLU A 1 220 ? -34.838 -8.402 49.444 1.00 97.94 220 GLU A CA 1
ATOM 1767 C C . GLU A 1 220 ? -35.303 -9.569 50.315 1.00 97.94 220 GLU A C 1
ATOM 1769 O O . GLU A 1 220 ? -36.321 -9.454 50.997 1.00 97.94 220 GLU A O 1
ATOM 1774 N N . LEU A 1 221 ? -34.528 -10.656 50.365 1.00 97.88 221 LEU A N 1
ATOM 1775 C CA . LEU A 1 221 ? -34.836 -11.819 51.190 1.00 97.88 221 LEU A CA 1
ATOM 1776 C C . LEU A 1 221 ? -34.813 -11.477 52.685 1.00 97.88 221 LEU A C 1
ATOM 1778 O O . LEU A 1 221 ? -35.701 -11.906 53.420 1.00 97.88 221 LEU A O 1
ATOM 1782 N N . LYS A 1 222 ? -33.842 -10.676 53.146 1.00 98.12 222 LYS A N 1
ATOM 1783 C CA . LYS A 1 222 ? -33.787 -10.214 54.544 1.00 98.12 222 LYS A CA 1
ATOM 1784 C C . LYS A 1 222 ? -35.029 -9.422 54.933 1.00 98.12 222 LYS A C 1
ATOM 1786 O O . LYS A 1 222 ? -35.652 -9.752 55.936 1.00 98.12 222 LYS A O 1
ATOM 1791 N N . TYR A 1 223 ? -35.406 -8.422 54.136 1.00 98.00 223 TYR A N 1
ATOM 1792 C CA . TYR A 1 223 ? -36.602 -7.629 54.421 1.00 98.00 223 TYR A CA 1
ATOM 1793 C C . TYR A 1 223 ? -37.882 -8.452 54.297 1.00 98.00 223 TYR A C 1
ATOM 1795 O O . TYR A 1 223 ? -38.799 -8.268 55.090 1.00 98.00 223 TYR A O 1
ATOM 1803 N N . HIS A 1 224 ? -37.952 -9.374 53.337 1.00 98.25 224 HIS A N 1
ATOM 1804 C CA . HIS A 1 224 ? -39.089 -10.277 53.206 1.00 98.25 224 HIS A CA 1
ATOM 1805 C C . HIS A 1 224 ? -39.275 -11.137 54.461 1.00 98.25 224 HIS A C 1
ATOM 1807 O O . HIS A 1 224 ? -40.386 -11.201 54.985 1.00 98.25 224 HIS A O 1
ATOM 1813 N N . ASN A 1 225 ? -38.191 -11.734 54.967 1.00 97.25 225 ASN A N 1
ATOM 1814 C CA . ASN A 1 225 ? -38.212 -12.537 56.189 1.00 97.25 225 ASN A CA 1
ATOM 1815 C C . ASN A 1 225 ? -38.595 -11.693 57.409 1.00 97.25 225 ASN A C 1
ATOM 1817 O O . ASN A 1 225 ? -39.488 -12.082 58.147 1.00 97.25 225 ASN A O 1
ATOM 1821 N N . GLU A 1 226 ? -38.008 -10.507 57.581 1.00 98.19 226 GLU A N 1
ATOM 1822 C CA . GLU A 1 226 ? -38.327 -9.626 58.714 1.00 98.19 226 GLU A CA 1
ATOM 1823 C C . GLU A 1 226 ? -39.796 -9.169 58.692 1.00 98.19 226 GLU A C 1
ATOM 1825 O O . GLU A 1 226 ? -40.477 -9.174 59.716 1.00 98.19 226 GLU A O 1
ATOM 1830 N N . ILE A 1 227 ? -40.333 -8.841 57.512 1.00 97.81 227 ILE A N 1
ATOM 1831 C CA . ILE A 1 227 ? -41.762 -8.543 57.342 1.00 97.81 227 ILE A CA 1
ATOM 1832 C C . ILE A 1 227 ? -42.622 -9.767 57.679 1.00 97.81 227 ILE A C 1
ATOM 1834 O O . ILE A 1 227 ? -43.708 -9.607 58.237 1.00 97.81 227 ILE A O 1
ATOM 1838 N N . GLN A 1 228 ? -42.180 -10.971 57.314 1.00 97.81 228 GLN A N 1
ATOM 1839 C CA . GLN A 1 228 ? -42.910 -12.204 57.594 1.00 97.81 228 GLN A CA 1
ATOM 1840 C C . GLN A 1 228 ? -42.925 -12.518 59.095 1.00 97.81 228 GLN A C 1
ATOM 1842 O O . GLN A 1 228 ? -44.004 -12.724 59.643 1.00 97.81 228 GLN A O 1
ATOM 1847 N N . ASP A 1 229 ? -41.780 -12.426 59.769 1.00 98.06 229 ASP A N 1
ATOM 1848 C CA . ASP A 1 229 ? -41.667 -12.607 61.218 1.00 98.06 229 ASP A CA 1
ATOM 1849 C C . ASP A 1 229 ? -42.571 -11.610 61.969 1.00 98.06 229 ASP A C 1
ATOM 1851 O O . ASP A 1 229 ? -43.301 -11.977 62.891 1.00 98.06 229 ASP A O 1
ATOM 1855 N N . LEU A 1 230 ? -42.595 -10.341 61.537 1.00 97.94 230 LEU A N 1
ATOM 1856 C CA . LEU A 1 230 ? -43.477 -9.320 62.114 1.00 97.94 230 LEU A CA 1
ATOM 1857 C C . LEU A 1 230 ? -44.965 -9.617 61.883 1.00 97.94 230 LEU A C 1
ATOM 1859 O O . LEU A 1 230 ? -45.783 -9.360 62.769 1.00 97.94 230 LEU A O 1
ATOM 1863 N N . LYS A 1 231 ? -45.336 -10.150 60.712 1.00 98.06 231 LYS A N 1
ATOM 1864 C CA . LYS A 1 231 ? -46.715 -10.591 60.449 1.00 98.06 231 LYS A CA 1
ATOM 1865 C C . LYS A 1 231 ? -47.112 -11.734 61.373 1.00 98.06 231 LYS A C 1
ATOM 1867 O O . LYS A 1 231 ? -48.211 -11.692 61.919 1.00 98.06 231 LYS A O 1
ATOM 1872 N N . ASP A 1 232 ? -46.234 -12.712 61.559 1.00 98.12 232 ASP A N 1
ATOM 1873 C CA . ASP A 1 232 ? -46.496 -13.868 62.413 1.00 98.12 232 ASP A CA 1
ATOM 1874 C C . ASP A 1 232 ? -46.665 -13.428 63.881 1.00 98.12 232 ASP A C 1
ATOM 1876 O O . ASP A 1 232 ? -47.633 -13.819 64.535 1.00 98.12 232 ASP A O 1
ATOM 1880 N N . CYS A 1 233 ? -45.820 -12.510 64.368 1.00 97.94 233 CYS A N 1
ATOM 1881 C CA . CYS A 1 233 ? -45.983 -11.875 65.682 1.00 97.94 233 CYS A CA 1
ATOM 1882 C C . CYS A 1 233 ? -47.324 -11.134 65.821 1.00 97.94 233 CYS A C 1
ATOM 1884 O O . CYS A 1 233 ? -48.025 -11.311 66.816 1.00 97.94 233 CYS A O 1
ATOM 1886 N N . LEU A 1 234 ? -47.716 -10.334 64.821 1.00 97.88 234 LEU A N 1
ATOM 1887 C CA . LEU A 1 234 ? -48.995 -9.611 64.830 1.00 97.88 234 LEU A CA 1
ATOM 1888 C C . LEU A 1 234 ? -50.205 -10.552 64.874 1.00 97.88 234 LEU A C 1
ATOM 1890 O O . LEU A 1 234 ? -51.208 -10.224 65.509 1.00 97.88 234 LEU A O 1
ATOM 1894 N N . ILE A 1 235 ? -50.132 -11.707 64.207 1.00 97.88 235 ILE A N 1
ATOM 1895 C CA . ILE A 1 235 ? -51.190 -12.724 64.258 1.00 97.88 235 ILE A CA 1
ATOM 1896 C C . ILE A 1 235 ? -51.342 -13.244 65.690 1.00 97.88 235 ILE A C 1
ATOM 1898 O O . ILE A 1 235 ? -52.461 -13.263 66.203 1.00 97.88 235 ILE A O 1
ATOM 1902 N N . ILE A 1 236 ? -50.233 -13.582 66.353 1.00 97.38 236 ILE A N 1
ATOM 1903 C CA . ILE A 1 236 ? -50.238 -14.062 67.743 1.00 97.38 236 ILE A CA 1
ATOM 1904 C C . ILE A 1 236 ? -50.819 -12.997 68.681 1.00 97.38 236 ILE A C 1
ATOM 1906 O O . ILE A 1 236 ? -51.743 -13.284 69.442 1.00 97.38 236 ILE A O 1
ATOM 1910 N N . GLU A 1 237 ? -50.352 -11.747 68.595 1.00 96.38 237 GLU A N 1
ATOM 1911 C CA . GLU A 1 237 ? -50.890 -10.657 69.422 1.00 96.38 237 GLU A CA 1
ATOM 1912 C C . GLU A 1 237 ? -52.392 -10.439 69.180 1.00 96.38 237 GLU A C 1
ATOM 1914 O O . GLU A 1 237 ? -53.161 -10.160 70.107 1.00 96.38 237 GLU A O 1
ATOM 1919 N N . GLN A 1 238 ? -52.848 -10.592 67.934 1.00 97.25 238 GLN A N 1
ATOM 1920 C CA . GLN A 1 238 ? -54.260 -10.476 67.593 1.00 97.25 238 GLN A CA 1
ATOM 1921 C C . GLN A 1 238 ? -55.089 -11.638 68.168 1.00 97.25 238 GLN A C 1
ATOM 1923 O O . GLN A 1 238 ? -56.222 -11.414 68.608 1.00 97.25 238 GLN A O 1
ATOM 1928 N N . GLU A 1 239 ? -54.549 -12.856 68.208 1.00 97.25 239 GLU A N 1
ATOM 1929 C CA . GLU A 1 239 ? -55.169 -14.011 68.864 1.00 97.25 239 GLU A CA 1
ATOM 1930 C C . GLU A 1 239 ? -55.268 -13.820 70.383 1.00 97.25 239 GLU A C 1
ATOM 1932 O O . GLU A 1 239 ? -56.349 -14.001 70.952 1.00 97.25 239 GLU A O 1
ATOM 1937 N N . GLU A 1 240 ? -54.197 -13.363 71.034 1.00 96.94 240 GLU A N 1
ATOM 1938 C CA . GLU A 1 240 ? -54.194 -13.047 72.466 1.00 96.94 240 GLU A CA 1
ATOM 1939 C C . GLU A 1 240 ? -55.201 -11.945 72.808 1.00 96.94 240 GLU A C 1
ATOM 1941 O O . GLU A 1 240 ? -55.983 -12.077 73.755 1.00 96.94 240 GLU A O 1
ATOM 1946 N N . LYS A 1 241 ? -55.252 -10.879 72.000 1.00 96.75 241 LYS A N 1
ATOM 1947 C CA . LYS A 1 241 ? -56.245 -9.807 72.133 1.00 96.75 241 LYS A CA 1
ATOM 1948 C C . LYS A 1 241 ? -57.669 -10.344 72.019 1.00 96.75 241 LYS A C 1
ATOM 1950 O O . LYS A 1 241 ? -58.534 -9.953 72.804 1.00 96.75 241 LYS A O 1
ATOM 1955 N N . ASN A 1 242 ? -57.928 -11.238 71.065 1.00 97.31 242 ASN A N 1
ATOM 1956 C CA . ASN A 1 242 ? -59.239 -11.864 70.902 1.00 97.31 242 ASN A CA 1
ATOM 1957 C C . ASN A 1 242 ? -59.605 -12.715 72.126 1.00 97.31 242 ASN A C 1
ATOM 1959 O O . ASN A 1 242 ? -60.749 -12.677 72.583 1.00 97.31 242 ASN A O 1
ATOM 1963 N N . GLU A 1 243 ? -58.644 -13.448 72.683 1.00 97.50 243 GLU A N 1
ATOM 1964 C CA . GLU A 1 243 ? -58.849 -14.284 73.863 1.00 97.50 243 GLU A CA 1
ATOM 1965 C C . GLU A 1 243 ? -59.101 -13.451 75.129 1.00 97.50 243 GLU A C 1
ATOM 1967 O O . GLU A 1 243 ? -60.034 -13.729 75.889 1.00 97.50 243 GLU A O 1
ATOM 1972 N N . LEU A 1 244 ? -58.346 -12.366 75.328 1.00 97.00 244 LEU A N 1
ATOM 1973 C CA . LEU A 1 244 ? -58.596 -11.389 76.390 1.00 97.00 244 LEU A CA 1
ATOM 1974 C C . LEU A 1 244 ? -59.967 -10.725 76.240 1.00 97.00 244 LEU A C 1
ATOM 1976 O O . LEU A 1 244 ? -60.673 -10.562 77.232 1.00 97.00 244 LEU A O 1
ATOM 1980 N N . ASN A 1 245 ? -60.383 -10.401 75.014 1.00 97.56 245 ASN A N 1
ATOM 1981 C CA . ASN A 1 245 ? -61.695 -9.814 74.756 1.00 97.56 245 ASN A CA 1
ATOM 1982 C C . ASN A 1 245 ? -62.838 -10.780 75.125 1.00 97.56 245 ASN A C 1
ATOM 1984 O O . ASN A 1 245 ? -63.817 -10.368 75.746 1.00 97.56 245 ASN A O 1
ATOM 1988 N N . LYS A 1 246 ? -62.702 -12.084 74.835 1.00 97.62 246 LYS A N 1
ATOM 1989 C CA . LYS A 1 246 ? -63.663 -13.105 75.302 1.00 97.62 246 LYS A CA 1
ATOM 1990 C C . LYS A 1 246 ? -63.713 -13.177 76.830 1.00 97.62 246 LYS A C 1
ATOM 1992 O O . LYS A 1 246 ? -64.800 -13.234 77.405 1.00 97.62 246 LYS A O 1
ATOM 1997 N N . LYS A 1 247 ? -62.551 -13.164 77.496 1.00 97.50 247 LYS A N 1
ATOM 1998 C CA . LYS A 1 247 ? -62.469 -13.167 78.968 1.00 97.50 247 LYS A CA 1
ATOM 1999 C C . LYS A 1 247 ? -63.133 -11.927 79.567 1.00 97.50 247 LYS A C 1
ATOM 2001 O O . LYS A 1 247 ? -63.918 -12.068 80.501 1.00 97.50 247 LYS A O 1
ATOM 2006 N N . LEU A 1 248 ? -62.878 -10.746 79.002 1.00 96.12 248 LEU A N 1
ATOM 2007 C CA . LEU A 1 248 ? -63.505 -9.491 79.414 1.00 96.12 248 LEU A CA 1
ATOM 2008 C C . LEU A 1 248 ? -65.033 -9.581 79.320 1.00 96.12 248 LEU A C 1
ATOM 2010 O O . LEU A 1 248 ? -65.713 -9.336 80.312 1.00 96.12 248 LEU A O 1
ATOM 2014 N N . GLN A 1 249 ? -65.567 -10.038 78.184 1.00 96.94 249 GLN A N 1
ATOM 2015 C CA . GLN A 1 249 ? -67.011 -10.227 78.006 1.00 96.94 249 GLN A CA 1
ATOM 2016 C C . GLN A 1 249 ? -67.621 -11.204 79.022 1.00 96.94 249 GLN A C 1
ATOM 2018 O O . GLN A 1 249 ? -68.757 -11.017 79.458 1.00 96.94 249 GLN A O 1
ATOM 2023 N N . ASN A 1 250 ? -66.901 -12.264 79.401 1.00 96.50 250 ASN A N 1
ATOM 2024 C CA . ASN A 1 250 ? -67.373 -13.205 80.418 1.00 96.50 250 ASN A CA 1
ATOM 2025 C C . ASN A 1 250 ? -67.429 -12.555 81.806 1.00 96.50 250 ASN A C 1
ATOM 2027 O O . ASN A 1 250 ? -68.452 -12.660 82.480 1.00 96.50 250 ASN A O 1
ATOM 2031 N N . VAL A 1 251 ? -66.380 -11.829 82.204 1.00 96.38 251 VAL A N 1
ATOM 2032 C CA . VAL A 1 251 ? -66.346 -11.105 83.485 1.00 96.38 251 VAL A CA 1
ATOM 2033 C C . VAL A 1 251 ? -67.425 -10.022 83.537 1.00 96.38 251 VAL A C 1
ATOM 2035 O O . VAL A 1 251 ? -68.099 -9.878 84.554 1.00 96.38 251 VAL A O 1
ATOM 2038 N N . GLU A 1 252 ? -67.659 -9.291 82.445 1.00 96.62 252 GLU A N 1
ATOM 2039 C CA . GLU A 1 252 ? -68.747 -8.310 82.355 1.00 96.62 252 GLU A CA 1
ATOM 2040 C C . GLU A 1 252 ? -70.126 -8.954 82.569 1.00 96.62 252 GLU A C 1
ATOM 2042 O O . GLU A 1 252 ? -70.957 -8.409 83.303 1.00 96.62 252 GLU A O 1
ATOM 2047 N N . LYS A 1 253 ? -70.368 -10.140 81.990 1.00 96.69 253 LYS A N 1
ATOM 2048 C CA . LYS A 1 253 ? -71.599 -10.916 82.223 1.00 96.69 253 LYS A CA 1
ATOM 2049 C C . LYS A 1 253 ? -71.722 -11.362 83.682 1.00 96.69 253 LYS A C 1
ATOM 2051 O O . LYS A 1 253 ? -72.796 -11.225 84.265 1.00 96.69 253 LYS A O 1
ATOM 2056 N N . GLU A 1 254 ? -70.649 -11.865 84.290 1.00 95.62 254 GLU A N 1
ATOM 2057 C CA . GLU A 1 254 ? -70.643 -12.273 85.703 1.00 95.62 254 GLU A CA 1
ATOM 2058 C C . GLU A 1 254 ? -70.873 -11.095 86.658 1.00 95.62 254 GLU A C 1
ATOM 2060 O O . GLU A 1 254 ? -71.643 -11.209 87.620 1.00 95.62 254 GLU A O 1
ATOM 2065 N N . LEU A 1 255 ? -70.255 -9.944 86.379 1.00 95.44 255 LEU A N 1
ATOM 2066 C CA . LEU A 1 255 ? -70.469 -8.698 87.111 1.00 95.44 255 LEU A CA 1
ATOM 2067 C C . LEU A 1 255 ? -71.932 -8.259 87.001 1.00 95.44 255 LEU A C 1
ATOM 2069 O O . LEU A 1 255 ? -72.536 -7.892 88.010 1.00 95.44 255 LEU A O 1
ATOM 2073 N N . LEU A 1 256 ? -72.518 -8.324 85.800 1.00 95.94 256 LEU A N 1
ATOM 2074 C CA . LEU A 1 256 ? -73.924 -7.994 85.576 1.00 95.94 256 LEU A CA 1
ATOM 2075 C C . LEU A 1 256 ? -74.838 -8.900 86.409 1.00 95.94 256 LEU A C 1
ATOM 2077 O O . LEU A 1 256 ? -75.686 -8.386 87.134 1.00 95.94 256 LEU A O 1
ATOM 2081 N N . ILE A 1 257 ? -74.617 -10.218 86.378 1.00 95.06 257 ILE A N 1
ATOM 2082 C CA . ILE A 1 257 ? -75.362 -11.197 87.187 1.00 95.06 257 ILE A CA 1
ATOM 2083 C C . ILE A 1 257 ? -75.206 -10.909 88.687 1.00 95.06 257 ILE A C 1
ATOM 2085 O O . ILE A 1 257 ? -76.173 -10.953 89.445 1.00 95.06 257 ILE A O 1
ATOM 2089 N N . SER A 1 258 ? -73.991 -10.613 89.147 1.00 93.00 258 SER A N 1
ATOM 2090 C CA . SER A 1 258 ? -73.735 -10.295 90.558 1.00 93.00 258 SER A CA 1
ATOM 2091 C C . SER A 1 258 ? -74.442 -9.004 90.976 1.00 93.00 258 SER A C 1
ATOM 2093 O O . SER A 1 258 ? -75.022 -8.925 92.059 1.00 93.00 258 SER A O 1
ATOM 2095 N N . ARG A 1 259 ? -74.466 -8.005 90.090 1.00 95.19 259 ARG A N 1
ATOM 2096 C CA . ARG A 1 259 ? -75.164 -6.736 90.301 1.00 95.19 259 ARG A CA 1
ATOM 2097 C C . ARG A 1 259 ? -76.680 -6.920 90.337 1.00 95.19 259 ARG A C 1
ATOM 2099 O O . ARG A 1 259 ? -77.317 -6.335 91.210 1.00 95.19 259 ARG A O 1
ATOM 2106 N N . THR A 1 260 ? -77.263 -7.736 89.454 1.00 93.44 260 THR A N 1
ATOM 2107 C CA . THR A 1 260 ? -78.703 -8.043 89.503 1.00 93.44 260 THR A CA 1
ATOM 2108 C C . THR A 1 260 ? -79.067 -8.792 90.780 1.00 93.44 260 THR A C 1
ATOM 2110 O O . THR A 1 260 ? -80.021 -8.393 91.444 1.00 93.44 260 THR A O 1
ATOM 2113 N N . LYS A 1 261 ? -78.265 -9.788 91.188 1.00 94.38 261 LYS A N 1
ATOM 2114 C CA . LYS A 1 261 ? -78.444 -10.509 92.461 1.00 94.38 261 LYS A CA 1
ATOM 2115 C C . LYS A 1 261 ? -78.408 -9.574 93.671 1.00 94.38 261 LYS A C 1
ATOM 2117 O O . LYS A 1 261 ? -79.247 -9.693 94.556 1.00 94.38 261 LYS A O 1
ATOM 2122 N N . LEU A 1 262 ? -77.472 -8.622 93.711 1.00 92.31 262 LEU A N 1
ATOM 2123 C CA . LEU A 1 262 ? -77.389 -7.642 94.799 1.00 92.31 262 LEU A CA 1
ATOM 2124 C C . LEU A 1 262 ? -78.626 -6.732 94.847 1.00 92.31 262 LEU A C 1
ATOM 2126 O O . LEU A 1 262 ? -79.149 -6.466 95.927 1.00 92.31 262 LEU A O 1
ATOM 2130 N N . VAL A 1 263 ? -79.104 -6.261 93.690 1.00 92.56 263 VAL A N 1
ATOM 2131 C CA . VAL A 1 263 ? -80.333 -5.452 93.598 1.00 92.56 263 VAL A CA 1
ATOM 2132 C C . VAL A 1 263 ? -81.546 -6.247 94.080 1.00 92.56 263 VAL A C 1
ATOM 2134 O O . VAL A 1 263 ? -82.390 -5.705 94.792 1.00 92.56 263 VAL A O 1
ATOM 2137 N N . GLU A 1 264 ? -81.628 -7.526 93.726 1.00 89.31 264 GLU A N 1
ATOM 2138 C CA . GLU A 1 264 ? -82.694 -8.429 94.158 1.00 89.31 264 GLU A CA 1
ATOM 2139 C C . GLU A 1 264 ? -82.643 -8.672 95.672 1.00 89.31 264 GLU A C 1
ATOM 2141 O O . GLU A 1 264 ? -83.624 -8.418 96.363 1.00 89.31 264 GLU A O 1
ATOM 2146 N N . GLN A 1 265 ? -81.467 -8.973 96.229 1.00 90.44 265 GLN A N 1
ATOM 2147 C CA . GLN A 1 265 ? -81.272 -9.100 97.675 1.00 90.44 265 GLN A CA 1
ATOM 2148 C C . GLN A 1 265 ? -81.608 -7.803 98.432 1.00 90.44 265 GLN A C 1
ATOM 2150 O O . GLN A 1 265 ? -82.186 -7.842 99.520 1.00 90.44 265 GLN A O 1
ATOM 2155 N N . GLN A 1 266 ? -81.273 -6.635 97.873 1.00 88.81 266 GLN A N 1
ATOM 2156 C CA . GLN A 1 266 ? -81.679 -5.350 98.443 1.00 88.81 266 GLN A CA 1
ATOM 2157 C C . GLN A 1 266 ? -83.202 -5.186 98.433 1.00 88.81 266 GLN A C 1
ATOM 2159 O O . GLN A 1 266 ? -83.753 -4.781 99.458 1.00 88.81 266 GLN A O 1
ATOM 2164 N N . ARG A 1 267 ? -83.886 -5.531 97.332 1.00 86.94 267 ARG A N 1
ATOM 2165 C CA . ARG A 1 267 ? -85.359 -5.535 97.245 1.00 86.94 267 ARG A CA 1
ATOM 2166 C C . ARG A 1 267 ? -8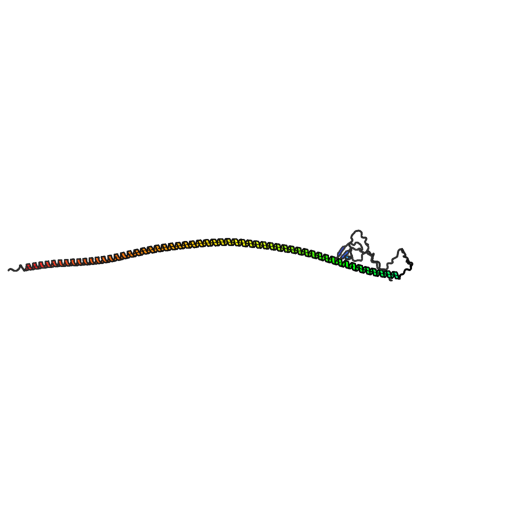5.993 -6.498 98.250 1.00 86.94 267 ARG A C 1
ATOM 2168 O O . ARG A 1 267 ? -86.952 -6.125 98.920 1.00 86.94 267 ARG A O 1
ATOM 2175 N N . ASP A 1 268 ? -85.431 -7.687 98.421 1.00 89.12 268 ASP A N 1
ATOM 2176 C CA . ASP A 1 268 ? -85.915 -8.659 99.402 1.00 89.12 268 ASP A CA 1
ATOM 2177 C C . ASP A 1 268 ? -85.702 -8.159 100.831 1.00 89.12 268 ASP A C 1
ATOM 2179 O O . ASP A 1 268 ? -86.590 -8.264 101.674 1.00 89.12 268 ASP A O 1
ATOM 2183 N N . SER A 1 269 ? -84.549 -7.546 101.117 1.00 87.88 269 SER A N 1
ATOM 2184 C CA . SER A 1 269 ? -84.257 -6.975 102.435 1.00 87.88 269 SER A CA 1
ATOM 2185 C C . SER A 1 269 ? -85.174 -5.797 102.785 1.00 87.88 269 SER A C 1
ATOM 2187 O O . SER A 1 269 ? -85.622 -5.689 103.929 1.00 87.88 269 SER A O 1
ATOM 2189 N N . THR A 1 270 ? -85.499 -4.926 101.822 1.00 86.94 270 THR A N 1
ATOM 2190 C CA . THR A 1 270 ? -86.447 -3.822 102.029 1.00 86.94 270 THR A CA 1
ATOM 2191 C C . THR A 1 270 ? -87.867 -4.349 102.187 1.00 86.94 270 THR A C 1
ATOM 2193 O O . THR A 1 270 ? -88.551 -3.937 103.122 1.00 86.94 270 THR A O 1
ATOM 2196 N N . SER A 1 271 ? -88.281 -5.321 101.369 1.00 86.38 271 SER A N 1
ATOM 2197 C CA . SER A 1 271 ? -89.561 -6.024 101.511 1.00 86.38 271 SER A CA 1
ATOM 2198 C C . SER A 1 271 ? -89.698 -6.687 102.887 1.00 86.38 271 SER A C 1
ATOM 2200 O O . SER A 1 271 ? -90.677 -6.447 103.593 1.00 86.38 271 SER A O 1
ATOM 2202 N N . ASN A 1 272 ? -88.679 -7.422 103.344 1.00 86.56 272 ASN A N 1
ATOM 2203 C CA . ASN A 1 272 ? -88.649 -8.031 104.675 1.00 86.56 272 ASN A CA 1
ATOM 2204 C C . ASN A 1 272 ? -88.757 -6.982 105.789 1.00 86.56 272 ASN A C 1
ATOM 2206 O O . ASN A 1 272 ? -89.583 -7.143 106.687 1.00 86.56 272 ASN A O 1
ATOM 2210 N N . ARG A 1 273 ? -88.014 -5.866 105.704 1.00 86.19 273 ARG A N 1
ATOM 2211 C CA . ARG A 1 273 ? -88.159 -4.736 106.644 1.00 86.19 273 ARG A CA 1
ATOM 2212 C C . ARG A 1 273 ? -89.579 -4.167 106.640 1.00 86.19 273 ARG A C 1
ATOM 2214 O O . ARG A 1 273 ? -90.110 -3.861 107.708 1.00 86.19 273 ARG A O 1
ATOM 2221 N N . HIS A 1 274 ? -90.215 -4.031 105.475 1.00 88.25 274 HIS A N 1
ATOM 2222 C CA . HIS A 1 274 ? -91.611 -3.595 105.376 1.00 88.25 274 HIS A CA 1
ATOM 2223 C C . HIS A 1 274 ? -92.569 -4.594 106.034 1.00 88.25 274 HIS A C 1
ATOM 2225 O O . HIS A 1 274 ? -93.418 -4.181 106.824 1.00 88.25 274 HIS A O 1
ATOM 2231 N N . VAL A 1 275 ? -92.409 -5.897 105.785 1.00 87.75 275 VAL A N 1
ATOM 2232 C CA . VAL A 1 275 ? -93.203 -6.958 106.427 1.00 87.75 275 VAL A CA 1
ATOM 2233 C C . VAL A 1 275 ? -93.026 -6.936 107.943 1.00 87.75 275 VAL A C 1
ATOM 2235 O O . VAL A 1 275 ? -93.999 -7.068 108.679 1.00 87.75 275 VAL A O 1
ATOM 2238 N N . GLU A 1 276 ? -91.807 -6.746 108.432 1.00 85.75 276 GLU A N 1
ATOM 2239 C CA . GLU A 1 276 ? -91.502 -6.714 109.860 1.00 85.75 276 GLU A CA 1
ATOM 2240 C C . GLU A 1 276 ? -92.081 -5.465 110.539 1.00 85.75 276 GLU A C 1
ATOM 2242 O O . GLU A 1 276 ? -92.705 -5.562 111.597 1.00 85.75 276 GLU A O 1
ATOM 2247 N N . THR A 1 277 ? -92.005 -4.315 109.865 1.00 86.56 277 THR A N 1
ATOM 2248 C CA . THR A 1 277 ? -92.675 -3.072 110.280 1.00 86.56 277 THR A CA 1
ATOM 2249 C C . THR A 1 277 ? -94.195 -3.259 110.337 1.00 86.56 277 THR A C 1
ATOM 2251 O O . THR A 1 277 ? -94.842 -2.860 111.308 1.00 86.56 277 THR A O 1
ATOM 2254 N N . LEU A 1 278 ? -94.784 -3.909 109.327 1.00 86.19 278 LEU A N 1
ATOM 2255 C CA . LEU A 1 278 ? -96.208 -4.247 109.309 1.00 86.19 278 LEU A CA 1
ATOM 2256 C C . LEU A 1 278 ? -96.565 -5.203 110.450 1.00 86.19 278 LEU A C 1
ATOM 2258 O O . LEU A 1 278 ? -97.508 -4.917 111.179 1.00 86.19 278 LEU A O 1
ATOM 2262 N N . LYS A 1 279 ? -95.789 -6.272 110.679 1.00 88.12 279 LYS A N 1
ATOM 2263 C CA . LYS A 1 279 ? -95.976 -7.208 111.804 1.00 88.12 279 LYS A CA 1
ATOM 2264 C C . LYS A 1 279 ? -95.950 -6.490 113.150 1.00 88.12 279 LYS A C 1
ATOM 2266 O O . LYS A 1 279 ? -96.827 -6.736 113.978 1.00 88.12 279 LYS A O 1
ATOM 2271 N N . GLN A 1 280 ? -94.984 -5.596 113.375 1.00 86.75 280 GLN A N 1
ATOM 2272 C CA . GLN A 1 280 ? -94.924 -4.775 114.589 1.00 86.75 280 GLN A CA 1
ATOM 2273 C C . GLN A 1 280 ? -96.187 -3.917 114.739 1.00 86.75 280 GLN A C 1
ATOM 2275 O O . GLN A 1 280 ? -96.782 -3.885 115.818 1.00 86.75 280 GLN A O 1
ATOM 2280 N N . LYS A 1 281 ? -96.653 -3.285 113.654 1.00 87.25 281 LYS A N 1
ATOM 2281 C CA . LYS A 1 281 ? -97.894 -2.496 113.635 1.00 87.25 281 LYS A CA 1
ATOM 2282 C C . LYS A 1 281 ? -99.127 -3.358 113.931 1.00 87.25 281 LYS A C 1
ATOM 2284 O O . LYS A 1 281 ? -99.961 -2.960 114.738 1.00 87.25 281 LYS A O 1
ATOM 2289 N N . THR A 1 282 ? -99.222 -4.563 113.367 1.00 84.25 282 THR A N 1
ATOM 2290 C CA . THR A 1 282 ? -100.304 -5.520 113.648 1.00 84.25 282 THR A CA 1
ATOM 2291 C C . THR A 1 282 ? -100.261 -6.020 115.090 1.00 84.25 282 THR A C 1
ATOM 2293 O O . THR A 1 282 ? -101.307 -6.121 115.721 1.00 84.25 282 THR A O 1
ATOM 2296 N N . MET A 1 283 ? -99.080 -6.308 115.648 1.00 84.81 283 MET A N 1
ATOM 2297 C CA . MET A 1 283 ? -98.939 -6.669 117.064 1.00 84.81 283 MET A CA 1
ATOM 2298 C C . MET A 1 283 ? -99.354 -5.527 117.986 1.00 84.81 283 MET A C 1
ATOM 2300 O O . MET A 1 283 ? -100.010 -5.775 118.995 1.00 84.81 283 MET A O 1
ATOM 2304 N N . LYS A 1 284 ? -99.006 -4.285 117.640 1.00 84.44 284 LYS A N 1
ATOM 2305 C CA . LYS A 1 284 ? -99.440 -3.104 118.385 1.00 84.44 284 LYS A CA 1
ATOM 2306 C C . LYS A 1 284 ? -100.962 -2.965 118.353 1.00 84.44 284 LYS A C 1
ATOM 2308 O O . LYS A 1 284 ? -101.564 -2.882 119.414 1.00 84.44 284 LYS A O 1
ATOM 2313 N N . LEU A 1 285 ? -101.578 -3.080 117.175 1.00 82.81 285 LEU A N 1
ATOM 2314 C CA . LEU A 1 285 ? -103.037 -3.089 117.022 1.00 82.81 285 LEU A CA 1
ATOM 2315 C C . LEU A 1 285 ? -103.701 -4.256 117.770 1.00 82.81 285 LEU A C 1
ATOM 2317 O O . LEU A 1 285 ? -104.749 -4.073 118.372 1.00 82.81 285 LEU A O 1
ATOM 2321 N N . ARG A 1 286 ? -103.099 -5.454 117.786 1.00 79.88 286 ARG A N 1
ATOM 2322 C CA . ARG A 1 286 ? -103.588 -6.586 118.594 1.00 79.88 286 ARG A CA 1
ATOM 2323 C C . ARG A 1 286 ? -103.509 -6.299 120.090 1.00 79.88 286 ARG A C 1
ATOM 2325 O O . ARG A 1 286 ? -104.461 -6.606 120.790 1.00 79.88 286 ARG A O 1
ATOM 2332 N N . LYS A 1 287 ? -102.412 -5.710 120.578 1.00 80.38 287 LYS A N 1
ATOM 2333 C CA . LYS A 1 287 ? -102.282 -5.292 121.984 1.00 80.38 287 LYS A CA 1
ATOM 2334 C C . LYS A 1 287 ? -103.287 -4.204 122.338 1.00 80.38 287 LYS A C 1
ATOM 2336 O O . LYS A 1 287 ? -103.916 -4.297 123.377 1.00 80.38 287 LYS A O 1
ATOM 2341 N N . GLU A 1 288 ? -103.462 -3.207 121.479 1.00 78.12 288 GLU A N 1
ATOM 2342 C CA . GLU A 1 288 ? -104.487 -2.173 121.648 1.00 78.12 288 GLU A CA 1
ATOM 2343 C C . GLU A 1 288 ? -105.893 -2.793 121.660 1.00 78.12 288 GLU A C 1
ATOM 2345 O O . GLU A 1 288 ? -106.682 -2.471 122.541 1.00 78.12 288 GLU A O 1
ATOM 2350 N N . ASN A 1 289 ? -106.178 -3.757 120.778 1.00 76.62 289 ASN A N 1
ATOM 2351 C CA . ASN A 1 289 ? -107.435 -4.511 120.778 1.00 76.62 289 ASN A CA 1
ATOM 2352 C C . ASN A 1 289 ? -107.620 -5.366 122.040 1.00 76.62 289 ASN A C 1
ATOM 2354 O O . ASN A 1 289 ? -108.719 -5.391 122.575 1.00 76.62 289 ASN A O 1
ATOM 2358 N N . GLU A 1 290 ? -106.584 -6.033 122.553 1.00 77.38 290 GLU A N 1
ATOM 2359 C CA . GLU A 1 290 ? -106.643 -6.771 123.826 1.00 77.38 290 GLU A CA 1
ATOM 2360 C C . GLU A 1 290 ? -106.796 -5.834 125.034 1.00 77.38 290 GLU A C 1
ATOM 2362 O O . GLU A 1 290 ? -107.531 -6.147 125.965 1.00 77.38 290 GLU A O 1
ATOM 2367 N N . VAL A 1 291 ? -106.185 -4.644 125.012 1.00 71.25 291 VAL A N 1
ATOM 2368 C CA . VAL A 1 291 ? -106.422 -3.584 126.010 1.00 71.25 291 VAL A CA 1
ATOM 2369 C C . VAL A 1 291 ? -107.868 -3.087 125.945 1.00 71.25 291 VAL A C 1
ATOM 2371 O O . VAL A 1 291 ? -108.494 -2.863 126.978 1.00 71.25 291 VAL A O 1
ATOM 2374 N N . LEU A 1 292 ? -108.436 -2.940 124.747 1.00 68.81 292 LEU A N 1
ATOM 2375 C CA . LEU A 1 292 ? -109.859 -2.632 124.578 1.00 68.81 292 LEU A CA 1
ATOM 2376 C C . LEU A 1 292 ? -110.743 -3.785 125.079 1.00 68.81 292 LEU A C 1
ATOM 2378 O O . LEU A 1 292 ? -111.757 -3.537 125.721 1.00 68.81 292 LEU A O 1
ATOM 2382 N N . LYS A 1 293 ? -110.329 -5.038 124.869 1.00 63.72 293 LYS A N 1
ATOM 2383 C CA . LYS A 1 293 ? -111.028 -6.247 125.328 1.00 63.72 293 LYS A CA 1
ATOM 2384 C C . LYS A 1 293 ? -110.990 -6.422 126.851 1.00 63.72 293 LYS A C 1
ATOM 2386 O O . LYS A 1 293 ? -111.994 -6.785 127.446 1.00 63.72 293 LYS A O 1
ATOM 2391 N N . THR A 1 294 ? -109.871 -6.100 127.498 1.00 59.25 294 THR A N 1
ATOM 2392 C CA . THR A 1 294 ? -109.733 -6.079 128.969 1.00 59.25 294 THR A CA 1
ATOM 2393 C C . THR A 1 294 ? -110.441 -4.883 129.602 1.00 59.25 294 THR A C 1
ATOM 2395 O O . THR A 1 294 ? -110.981 -5.014 130.694 1.00 59.25 294 THR A O 1
ATOM 2398 N N . LYS A 1 295 ? -110.552 -3.748 128.897 1.00 60.66 295 LYS A N 1
ATOM 2399 C CA . LYS A 1 295 ? -111.482 -2.669 129.275 1.00 60.66 295 LYS A CA 1
ATOM 2400 C C . LYS A 1 295 ? -112.957 -3.070 129.141 1.00 60.66 295 LYS A C 1
ATOM 2402 O O . LYS A 1 295 ? -113.778 -2.515 129.857 1.00 60.66 295 LYS A O 1
ATOM 2407 N N . LEU A 1 296 ? -113.283 -4.019 128.262 1.00 57.09 296 LEU A N 1
ATOM 2408 C CA . LEU A 1 296 ? -114.636 -4.562 128.087 1.00 57.09 296 LEU A CA 1
ATOM 2409 C C . LEU A 1 296 ? -114.985 -5.682 129.091 1.00 57.09 296 LEU A C 1
ATOM 2411 O O . LEU A 1 296 ? -116.150 -5.818 129.433 1.00 57.09 296 LEU A O 1
ATOM 2415 N N . LEU A 1 297 ? -114.008 -6.448 129.596 1.00 52.25 297 LEU A N 1
ATOM 2416 C CA . LEU A 1 297 ? -114.221 -7.596 130.504 1.00 52.25 297 LEU A CA 1
ATOM 2417 C C . LEU A 1 297 ? -114.055 -7.286 132.007 1.00 52.25 297 LEU A C 1
ATOM 2419 O O . LEU A 1 297 ? -114.197 -8.178 132.833 1.00 52.25 297 LEU A O 1
ATOM 2423 N N . GLY A 1 298 ? -113.772 -6.034 132.376 1.00 48.50 298 GLY A N 1
ATOM 2424 C CA . GLY A 1 298 ? -113.803 -5.558 133.769 1.00 48.50 298 GLY A CA 1
ATOM 2425 C C . GLY A 1 298 ? -115.117 -4.876 134.167 1.00 48.50 298 GLY A C 1
ATOM 2426 O O . GLY A 1 298 ? -115.140 -4.171 135.172 1.00 48.50 298 GLY A O 1
ATOM 2427 N N . PHE A 1 299 ? -116.171 -5.018 133.355 1.00 54.41 299 PHE A N 1
ATOM 2428 C CA . PHE A 1 299 ? -117.441 -4.299 133.505 1.00 54.41 299 PHE A CA 1
ATOM 2429 C C . PHE A 1 299 ? -118.667 -5.185 133.788 1.00 54.41 299 PHE A C 1
ATOM 2431 O O . PHE A 1 299 ? -119.765 -4.640 133.834 1.00 54.41 299 PHE A O 1
ATOM 2438 N N . GLU A 1 300 ? -118.515 -6.490 134.048 1.00 45.16 300 GLU A N 1
ATOM 2439 C CA . GLU A 1 300 ? -119.640 -7.365 134.434 1.00 45.16 300 GLU A CA 1
ATOM 2440 C C . GLU A 1 300 ? -119.223 -8.413 135.484 1.00 45.16 300 GLU A C 1
ATOM 2442 O O . GLU A 1 300 ? -118.563 -9.396 135.158 1.00 45.16 300 GLU A O 1
ATOM 2447 N N . ASP A 1 301 ? -119.518 -8.095 136.751 1.00 41.69 301 ASP A N 1
ATOM 2448 C CA . ASP A 1 301 ? -120.087 -8.967 137.806 1.00 41.69 301 ASP A CA 1
ATOM 2449 C C . ASP A 1 301 ? -120.122 -8.132 139.115 1.00 41.69 301 ASP A C 1
ATOM 2451 O O . ASP A 1 301 ? -119.086 -7.872 139.732 1.00 41.69 301 ASP A O 1
ATOM 2455 N N . GLY A 1 302 ? -121.247 -7.592 139.593 1.00 40.62 302 GLY A N 1
ATOM 2456 C CA . GLY A 1 302 ? -122.607 -7.614 139.045 1.00 40.62 302 GLY A CA 1
ATOM 2457 C C . GLY A 1 302 ? -123.321 -8.943 139.183 1.00 40.62 302 GLY A C 1
ATOM 2458 O O . GLY A 1 302 ? -123.635 -9.489 138.113 1.00 40.62 302 GLY A O 1
#

Foldseek 3Di:
DDDDPPPPPVDDQLDADDWDFPDDDPPFKTFTDDDPPDPDHRIDGPVSDDDDDDDDDDGHNDDDDPDDDDDDDDDDDPDDPDDPDDDPPDDPDDDPVVVVVVVVVVVVVVVVVVVVVVVVVVVVVVVVVVVVVVVVVVVVVVVVVVVVVVVVVVVVVVVVVVVVVVVVVVVVVVVVVVVVVVVVVVVVVVVVVVVVVVVVVVVVVVVVVVVVVVVVVVVVVVVVVVVVVVVVVVVVVVVVVVVVVVVVVVVVVVVVVVVVVVVVVVVVVVVVVVVVVVVVVVVVVVVVVVVVVVVVVVPDDD

Organism: Tetracentron sinense (NCBI:txid13715)

InterPro domains:
  IPR056924 Tf2-1-like, SH3-like domain [PF24626] (4-52)